Protein AF-0000000068149481 (afdb_homodimer)

Radius of gyration: 20.28 Å; Cα contacts (8 Å, |Δi|>4): 729; chains: 2; bounding box: 41×63×42 Å

Sequence (316 aa):
MPKIISHLWFPENAREAVDFYVSTIPNSAISGSTTVPAETPSGPPGSVTVIEFRLGDQNFTALEAGPLDPFNHAYSIQVACDSQEELDRIWHAFLDNGGQAEHCGWLKDRWGLSWQIVPRVLGEMISDANRERAKRVTEAMLAMVKFDIAALERAHRSMPKIISHLWFPENAREAVDFYVSTIPNSAISGSTTVPAETPSGPPGSVTVIEFRLGDQNFTALEAGPLDPFNHAYSIQVACDSQEELDRIWHAFLDNGGQAEHCGWLKDRWGLSWQIVPRVLGEMISDANRERAKRVTEAMLAMVKFDIAALERAHRS

Secondary structure (DSSP, 8-state):
-PEEEEEEEESS-HHHHHHHHHHHSSS-EEEEEEE--S-BTTBSTTS-EEEEEEETTEEEEEEE-S--SPP-TTEEEEEEESSHHHHHHHHHHHHHTT-EE-GGGEEE-TTS-EEEEEEHHHHHHHT-SSHHHHHHHHHHHHT-SS--HHHHHHHHH-/-PEEEEEEEESS-HHHHHHHHHHHSSS-EEEEEEE--S-BTTBSTTS-EEEEEEETTEEEEEEE-S--PPP-TTEEEEEEESSHHHHHHHHHHHHHTT-EE-GGGEEE-TTS-EEEEEEHHHHHHHT-SSHHHHHHHHHHHHT-SS--HHHHHHHHH-

Solvent-accessible surface area (backbone atoms only — not comparable to full-atom values): 15887 Å² total; per-residue (Å²): 128,55,46,51,30,44,34,38,50,26,44,60,67,40,65,63,51,51,52,50,49,33,72,61,38,68,72,30,43,78,78,47,72,40,57,40,63,35,78,48,100,62,34,56,58,60,50,32,36,40,35,35,31,27,46,36,81,29,45,35,34,40,33,21,42,39,84,75,53,73,58,49,73,20,43,31,42,33,40,29,20,88,44,65,67,57,42,49,51,47,52,47,52,42,43,77,60,58,21,42,82,37,66,62,20,27,29,33,39,69,87,41,47,30,34,30,54,40,56,51,62,51,62,54,46,44,56,36,86,55,52,67,32,12,24,39,27,47,55,52,46,71,72,24,39,71,78,53,63,69,61,42,52,50,36,43,72,96,128,55,46,53,30,45,33,38,50,26,46,60,68,40,65,61,52,51,53,51,49,32,72,61,39,69,72,32,42,77,77,46,72,40,57,41,63,36,75,48,97,61,36,55,59,59,51,32,38,42,34,36,32,28,46,38,80,31,45,35,34,38,31,21,41,39,84,75,54,73,58,48,73,20,42,31,42,32,40,28,18,89,45,64,67,56,42,48,51,47,53,47,53,43,43,76,61,58,21,44,82,37,66,60,18,28,28,34,38,67,88,42,48,30,35,32,53,41,56,50,61,52,62,56,46,44,56,36,87,55,53,68,32,12,23,39,26,46,56,51,45,71,73,25,39,71,78,54,63,68,61,41,53,50,35,42,71,95

Nearest PDB structures (foldseek):
  1u69-assembly1_A  TM=9.543E-01  e=3.534E-19  Pseudomonas aeruginosa PAO1
  1u69-assembly3_C  TM=9.284E-01  e=5.654E-18  Pseudomonas aeruginosa PAO1
  1u69-assembly2_D  TM=9.334E-01  e=1.131E-17  Pseudomonas aeruginosa PAO1
  1u6l-assembly1_B  TM=7.784E-01  e=1.995E-06  Pseudomonas aeruginosa PAO1
  6on1-assembly2_D  TM=5.729E-01  e=3.284E-04  Streptomyces sclerotialus

InterPro domains:
  IPR009725 Predicted 3-demethylubiquinone-9 3-methyltransferase [PIRSF021700] (2-157)
  IPR028973 PhnB-like [PF06983] (3-118)
  IPR028973 PhnB-like [cd06588] (4-118)
  IPR029068 Glyoxalase/Bleomycin resistance protein/Dihydroxybiphenyl dioxygenase [G3DSA:3.10.180.10] (1-158)
  IPR029068 Glyoxalase/Bleomycin resistance protein/Dihydroxybiphenyl dioxygenase [SSF54593] (3-156)

Foldseek 3Di:
DDDDEAEAEAQDDQVVVQVLQQVLAPPKDWDDKDWAQQDDPLGGGRQKMWTWMDRNNHTYIYIHRHDDDAADDVDAEEDADADPVSLVSSVVSQVVQPWAWDALQWIAGPRGGIYRRYHNCLVVQLPDPPNQLNVQLVVVSRPGGRDDVVSSVVSSVD/DDDDEAEAEAQDDQVVVQVLQQVLAPPKDWDDKDWAQQDDPLGGGRQKMWTWMDRNPHTYIYIHRHDDDAADDVDAEEDADADPVSLVSSVVSQVVQPWAWDALQWIAGPRGGIYRRYHNCLVVQLPDPPNQLNVQLVVQSRPGGRDDVVSSVVSNVD

Organism: Rhizobium meliloti (strain 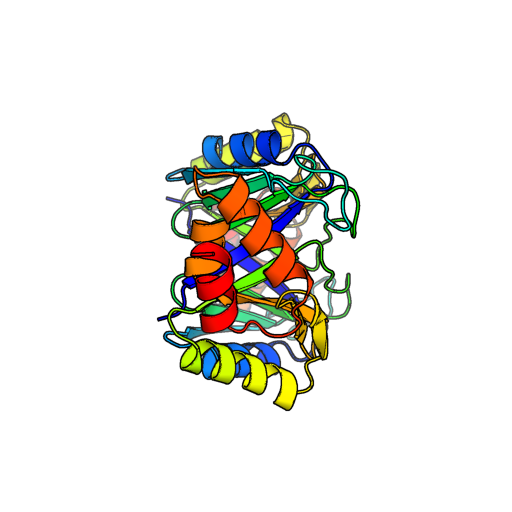1021) (NCBI:txid266834)

Structure (mmCIF, N/CA/C/O backbone):
data_AF-0000000068149481-model_v1
#
loop_
_entity.id
_entity.type
_entity.pdbx_description
1 polymer 'PhnB-like domain-containing protein'
#
loop_
_atom_site.group_PDB
_atom_site.id
_atom_site.type_symbol
_atom_site.label_atom_id
_atom_site.label_alt_id
_atom_site.label_comp_id
_atom_site.label_asym_id
_atom_site.label_entity_id
_atom_site.label_seq_id
_atom_site.pdbx_PDB_ins_code
_atom_site.Cartn_x
_atom_site.Cartn_y
_atom_site.Cartn_z
_atom_site.occupancy
_atom_site.B_iso_or_equiv
_atom_site.auth_seq_id
_atom_site.auth_comp_id
_atom_site.auth_asym_id
_atom_site.auth_atom_id
_atom_site.pdbx_PDB_model_num
ATOM 1 N N . MET A 1 1 ? -6.469 -16.672 9.297 1 87.81 1 MET A N 1
ATOM 2 C CA . MET A 1 1 ? -6.723 -15.289 8.922 1 87.81 1 MET A CA 1
ATOM 3 C C . MET A 1 1 ? -5.859 -14.875 7.734 1 87.81 1 MET A C 1
ATOM 5 O O . MET A 1 1 ? -4.68 -15.227 7.668 1 87.81 1 MET A O 1
ATOM 9 N N . PRO A 1 2 ? -6.512 -14.227 6.816 1 93.81 2 PRO A N 1
ATOM 10 C CA . PRO A 1 2 ? -5.719 -13.867 5.641 1 93.81 2 PRO A CA 1
ATOM 11 C C . PRO A 1 2 ? -4.582 -12.898 5.969 1 93.81 2 PRO A C 1
ATOM 13 O O . PRO A 1 2 ? -4.688 -12.117 6.918 1 93.81 2 PRO A O 1
ATOM 16 N N . LYS A 1 3 ? -3.541 -13.094 5.32 1 96.44 3 LYS A N 1
ATOM 17 C CA . LYS A 1 3 ? -2.418 -12.164 5.418 1 96.44 3 LYS A CA 1
ATOM 18 C C . LYS A 1 3 ? -2.547 -11.039 4.395 1 96.44 3 LYS A C 1
ATOM 20 O O . LYS A 1 3 ? -2.771 -11.289 3.211 1 96.44 3 LYS A O 1
ATOM 25 N N . ILE A 1 4 ? -2.438 -9.789 4.793 1 98.56 4 ILE A N 1
ATOM 26 C CA . ILE A 1 4 ? -2.545 -8.617 3.93 1 98.56 4 ILE A CA 1
ATOM 27 C C . ILE A 1 4 ? -1.15 -8.109 3.57 1 98.56 4 ILE A C 1
ATOM 29 O O . ILE A 1 4 ? -0.293 -7.965 4.445 1 98.56 4 ILE A O 1
ATOM 33 N N . ILE A 1 5 ? -0.924 -7.871 2.271 1 98.44 5 ILE A N 1
ATOM 34 C CA . ILE A 1 5 ? 0.387 -7.473 1.771 1 98.44 5 ILE A CA 1
ATOM 35 C C . ILE A 1 5 ? 0.23 -6.344 0.755 1 98.44 5 ILE A C 1
ATOM 37 O O . ILE A 1 5 ? -0.571 -6.445 -0.178 1 98.44 5 ILE A O 1
ATOM 41 N N . SER A 1 6 ? 0.944 -5.254 0.929 1 98.75 6 SER A N 1
ATOM 42 C CA . SER A 1 6 ? 1.023 -4.23 -0.108 1 98.75 6 SER A CA 1
ATOM 43 C C . SER A 1 6 ? 1.939 -4.668 -1.246 1 98.75 6 SER A C 1
ATOM 45 O O . SER A 1 6 ? 3.059 -5.125 -1.008 1 98.75 6 SER A O 1
ATOM 47 N N . HIS A 1 7 ? 1.469 -4.566 -2.438 1 98.5 7 HIS A N 1
ATOM 48 C CA . HIS A 1 7 ? 2.174 -5.09 -3.604 1 98.5 7 HIS A CA 1
ATOM 49 C C . HIS A 1 7 ? 2.574 -3.967 -4.555 1 98.5 7 HIS A C 1
ATOM 51 O O . HIS A 1 7 ? 1.732 -3.164 -4.965 1 98.5 7 HIS A O 1
ATOM 57 N N . LEU A 1 8 ? 3.842 -3.9 -4.914 1 98.62 8 LEU A N 1
ATOM 58 C CA . LEU A 1 8 ? 4.406 -2.875 -5.785 1 98.62 8 LEU A CA 1
ATOM 59 C C . LEU A 1 8 ? 4.957 -3.492 -7.066 1 98.62 8 LEU A C 1
ATOM 61 O O . LEU A 1 8 ? 5.746 -4.438 -7.016 1 98.62 8 LEU A O 1
ATOM 65 N N . TRP A 1 9 ? 4.586 -2.945 -8.195 1 98 9 TRP A N 1
ATOM 66 C CA . TRP A 1 9 ? 5.047 -3.414 -9.5 1 98 9 TRP A CA 1
ATOM 67 C C . TRP A 1 9 ? 6.105 -2.477 -10.07 1 98 9 TRP A C 1
ATOM 69 O O . TRP A 1 9 ? 5.801 -1.341 -10.445 1 98 9 TRP A O 1
ATOM 79 N N . PHE A 1 10 ? 7.285 -2.938 -10.18 1 97.94 10 PHE A N 1
ATOM 80 C CA . PHE A 1 10 ? 8.406 -2.211 -10.781 1 97.94 10 PHE A CA 1
ATOM 81 C C . PHE A 1 10 ? 8.68 -2.707 -12.195 1 97.94 10 PHE A C 1
ATOM 83 O O . PHE A 1 10 ? 8.75 -3.916 -12.43 1 97.94 10 PHE A O 1
ATOM 90 N N . PRO A 1 11 ? 8.93 -1.771 -13.117 1 96.56 11 PRO A N 1
ATOM 91 C CA . PRO A 1 11 ? 9.328 -2.225 -14.453 1 96.56 11 PRO A CA 1
ATOM 92 C C . PRO A 1 11 ? 10.727 -2.836 -14.469 1 96.56 11 PRO A C 1
ATOM 94 O O . PRO A 1 11 ? 10.992 -3.764 -15.234 1 96.56 11 PRO A O 1
ATOM 97 N N . GLU A 1 12 ? 11.523 -2.287 -13.719 1 95.69 12 GLU A N 1
ATOM 98 C CA . GLU A 1 12 ? 12.922 -2.707 -13.586 1 95.69 12 GLU A CA 1
ATOM 99 C C . GLU A 1 12 ? 13.508 -2.246 -12.25 1 95.69 12 GLU A C 1
ATOM 101 O O . GLU A 1 12 ? 12.898 -1.442 -11.547 1 95.69 12 GLU A O 1
ATOM 106 N N . ASN A 1 13 ? 14.633 -2.873 -11.828 1 96.94 13 ASN A N 1
ATOM 107 C CA . ASN A 1 13 ? 15.453 -2.449 -10.703 1 96.94 13 ASN A CA 1
ATOM 108 C C . ASN A 1 13 ? 14.703 -2.582 -9.383 1 96.94 13 ASN A C 1
ATOM 110 O O . ASN A 1 13 ? 14.898 -1.78 -8.469 1 96.94 13 ASN A O 1
ATOM 114 N N . ALA A 1 14 ? 13.773 -3.506 -9.234 1 98 14 ALA A N 1
ATOM 115 C CA . ALA A 1 14 ? 13.023 -3.723 -8 1 98 14 ALA A CA 1
ATOM 116 C C . ALA A 1 14 ? 13.953 -4.035 -6.836 1 98 14 ALA A C 1
ATOM 118 O O . ALA A 1 14 ? 13.758 -3.539 -5.727 1 98 14 ALA A O 1
ATOM 119 N N . ARG A 1 15 ? 14.945 -4.828 -7.086 1 98.19 15 ARG A N 1
ATOM 120 C CA . ARG A 1 15 ? 15.859 -5.223 -6.023 1 98.19 15 ARG A CA 1
ATOM 121 C C . ARG A 1 15 ? 16.609 -4.016 -5.469 1 98.19 15 ARG A C 1
ATOM 123 O O . ARG A 1 15 ? 16.766 -3.879 -4.254 1 98.19 15 ARG A O 1
ATOM 130 N N . GLU A 1 16 ? 17.078 -3.17 -6.312 1 98.44 16 GLU A N 1
ATOM 131 C CA . GLU A 1 16 ? 17.766 -1.953 -5.883 1 98.44 16 GLU A CA 1
ATOM 132 C C . GLU A 1 16 ? 16.859 -1.083 -5.023 1 98.44 16 GLU A C 1
ATOM 134 O O . GLU A 1 16 ? 17.281 -0.561 -3.99 1 98.44 16 GLU A O 1
ATOM 139 N N . ALA A 1 17 ? 15.656 -0.945 -5.449 1 98.75 17 ALA A N 1
ATOM 140 C CA . ALA A 1 17 ? 14.68 -0.159 -4.695 1 98.75 17 ALA A CA 1
ATOM 141 C C . ALA A 1 17 ? 14.445 -0.758 -3.311 1 98.75 17 ALA A C 1
ATOM 143 O O . ALA A 1 17 ? 14.539 -0.057 -2.301 1 98.75 17 ALA A O 1
ATOM 144 N N . VAL A 1 18 ? 14.211 -2.051 -3.25 1 98.88 18 VAL A N 1
ATOM 145 C CA . VAL A 1 18 ? 13.875 -2.725 -1.998 1 98.88 18 VAL A CA 1
ATOM 146 C C . VAL A 1 18 ? 15.078 -2.67 -1.051 1 98.88 18 VAL A C 1
ATOM 148 O O . VAL A 1 18 ? 14.914 -2.43 0.148 1 98.88 18 VAL A O 1
ATOM 151 N N . ASP A 1 19 ? 16.266 -2.848 -1.595 1 98.81 19 ASP A N 1
ATOM 152 C CA . ASP A 1 19 ? 17.469 -2.734 -0.773 1 98.81 19 ASP A CA 1
ATOM 153 C C . ASP A 1 19 ? 17.578 -1.343 -0.152 1 98.81 19 ASP A C 1
ATOM 155 O O . ASP A 1 19 ? 17.922 -1.209 1.025 1 98.81 19 ASP A O 1
ATOM 159 N N . PHE A 1 20 ? 17.312 -0.397 -0.95 1 98.88 20 PHE A N 1
ATOM 160 C CA . PHE A 1 20 ? 17.344 0.97 -0.446 1 98.88 20 PHE A CA 1
ATOM 161 C C . PHE A 1 20 ? 16.312 1.169 0.654 1 98.88 20 PHE A C 1
ATOM 163 O O . PHE A 1 20 ? 16.609 1.74 1.704 1 98.88 20 PHE A O 1
ATOM 170 N N . TYR A 1 21 ? 15.023 0.719 0.442 1 98.88 21 TYR A N 1
ATOM 171 C CA . TYR A 1 21 ? 13.953 0.898 1.422 1 98.88 21 TYR A CA 1
ATOM 172 C C . TYR A 1 21 ? 14.32 0.244 2.75 1 98.88 21 TYR A C 1
ATOM 174 O O . TYR A 1 21 ? 14.211 0.868 3.807 1 98.88 21 TYR A O 1
ATOM 182 N N . VAL A 1 22 ? 14.812 -1.004 2.705 1 98.75 22 VAL A N 1
ATOM 183 C CA . VAL A 1 22 ? 15.078 -1.78 3.914 1 98.75 22 VAL A CA 1
ATOM 184 C C . VAL A 1 22 ? 16.281 -1.19 4.656 1 98.75 22 VAL A C 1
ATOM 186 O O . VAL A 1 22 ? 16.328 -1.224 5.891 1 98.75 22 VAL A O 1
ATOM 189 N N . SER A 1 23 ? 17.188 -0.596 3.922 1 98.5 23 SER A N 1
ATOM 190 C CA . SER A 1 23 ? 18.344 0.027 4.559 1 98.5 23 SER A CA 1
ATOM 191 C C . SER A 1 23 ? 17.984 1.372 5.176 1 98.5 23 SER A C 1
ATOM 193 O O . SER A 1 23 ? 18.641 1.834 6.109 1 98.5 23 SER A O 1
ATOM 195 N N . THR A 1 24 ? 16.969 1.983 4.711 1 98.5 24 THR A N 1
ATOM 196 C CA . THR A 1 24 ? 16.609 3.344 5.09 1 98.5 24 THR A CA 1
ATOM 197 C C . THR A 1 24 ? 15.609 3.336 6.242 1 98.5 24 THR A C 1
ATOM 199 O O . THR A 1 24 ? 15.68 4.18 7.137 1 98.5 24 THR A O 1
ATOM 202 N N . ILE A 1 25 ? 14.656 2.424 6.191 1 98.44 25 ILE A N 1
ATOM 203 C CA . ILE A 1 25 ? 13.586 2.348 7.18 1 98.44 25 ILE A CA 1
ATOM 204 C C . ILE A 1 25 ? 13.953 1.329 8.258 1 98.44 25 ILE A C 1
ATOM 206 O O . ILE A 1 25 ? 14.188 0.157 7.957 1 98.44 25 ILE A O 1
ATOM 210 N N . PRO A 1 26 ? 13.953 1.745 9.484 1 97.5 26 PRO A N 1
ATOM 211 C CA . PRO A 1 26 ? 14.328 0.827 10.562 1 97.5 26 PRO A CA 1
ATOM 212 C C . PRO A 1 26 ? 13.383 -0.366 10.672 1 97.5 26 PRO A C 1
ATOM 214 O O . PRO A 1 26 ? 12.219 -0.281 10.266 1 97.5 26 PRO A O 1
ATOM 217 N N . ASN A 1 27 ? 13.938 -1.496 11.266 1 97.75 27 ASN A N 1
ATOM 218 C CA . ASN A 1 27 ? 13.156 -2.705 11.508 1 97.75 27 ASN A CA 1
ATOM 219 C C . ASN A 1 27 ? 12.586 -3.27 10.211 1 97.75 27 ASN A C 1
ATOM 221 O O . ASN A 1 27 ? 11.406 -3.615 10.148 1 97.75 27 ASN A O 1
ATOM 225 N N . SER A 1 28 ? 13.32 -3.232 9.156 1 98.62 28 SER A N 1
ATOM 226 C CA . SER A 1 28 ? 12.938 -3.703 7.832 1 98.62 28 SER A CA 1
ATOM 227 C C . SER A 1 28 ? 13.867 -4.809 7.344 1 98.62 28 SER A C 1
ATOM 229 O O . SER A 1 28 ? 15.023 -4.879 7.758 1 98.62 28 SER A O 1
ATOM 231 N N . ALA A 1 29 ? 13.336 -5.668 6.547 1 98.75 29 ALA A N 1
ATOM 232 C CA . ALA A 1 29 ? 14.156 -6.773 6.066 1 98.75 29 ALA A CA 1
ATOM 233 C C . ALA A 1 29 ? 13.539 -7.422 4.828 1 98.75 29 ALA A C 1
ATOM 235 O O . ALA A 1 29 ? 12.312 -7.41 4.664 1 98.75 29 ALA A O 1
AT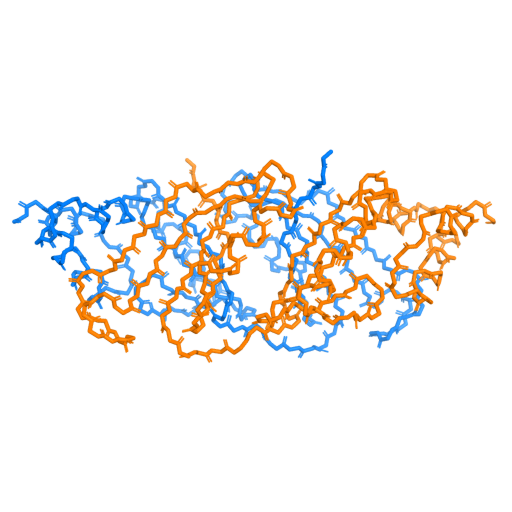OM 236 N N . ILE A 1 30 ? 14.375 -7.969 4.031 1 98.56 30 ILE A N 1
ATOM 237 C CA . ILE A 1 30 ? 13.938 -8.844 2.947 1 98.56 30 ILE A CA 1
ATOM 238 C C . ILE A 1 30 ? 13.758 -10.266 3.473 1 98.56 30 ILE A C 1
ATOM 240 O O . ILE A 1 30 ? 14.617 -10.789 4.18 1 98.56 30 ILE A O 1
ATOM 244 N N . SER A 1 31 ? 12.656 -10.867 3.158 1 97.06 31 SER A N 1
ATOM 245 C CA . SER A 1 31 ? 12.406 -12.211 3.67 1 97.06 31 SER A CA 1
ATOM 246 C C . SER A 1 31 ? 12.602 -13.266 2.582 1 97.06 31 SER A C 1
ATOM 248 O O . SER A 1 31 ? 12.734 -14.453 2.879 1 97.06 31 SER A O 1
ATOM 250 N N . GLY A 1 32 ? 12.523 -12.852 1.292 1 95.44 32 GLY A N 1
ATOM 251 C CA . GLY A 1 32 ? 12.727 -13.797 0.206 1 95.44 32 GLY A CA 1
ATOM 252 C C . GLY A 1 32 ? 12.68 -13.148 -1.165 1 95.44 32 GLY A C 1
ATOM 253 O O . GLY A 1 32 ? 12.172 -12.039 -1.317 1 95.44 32 GLY A O 1
ATOM 254 N N . SER A 1 33 ? 13.258 -13.805 -2.08 1 95.69 33 SER A N 1
ATOM 255 C CA . SER A 1 33 ? 13.242 -13.414 -3.488 1 95.69 33 SER A CA 1
ATOM 256 C C . SER A 1 33 ? 13.164 -14.641 -4.395 1 95.69 33 SER A C 1
ATOM 258 O O . SER A 1 33 ? 13.891 -15.617 -4.195 1 95.69 33 SER A O 1
ATOM 260 N N . THR A 1 34 ? 12.234 -14.523 -5.301 1 93.94 34 THR A N 1
ATOM 261 C CA . THR A 1 34 ? 12.055 -15.664 -6.195 1 93.94 34 THR A CA 1
ATOM 262 C C . THR A 1 34 ? 11.906 -15.195 -7.641 1 93.94 34 THR A C 1
ATOM 264 O O . THR A 1 34 ? 11.266 -14.172 -7.906 1 93.94 34 THR A O 1
ATOM 267 N N . THR A 1 35 ? 12.492 -15.969 -8.547 1 93.12 35 THR A N 1
ATOM 268 C CA . THR A 1 35 ? 12.273 -15.766 -9.977 1 93.12 35 THR A CA 1
ATOM 269 C C . THR A 1 35 ? 11.266 -16.766 -10.523 1 93.12 35 THR A C 1
ATOM 271 O O . THR A 1 35 ? 11.305 -17.953 -10.156 1 93.12 35 THR A O 1
ATOM 274 N N . VAL A 1 36 ? 10.391 -16.312 -11.398 1 90.88 36 VAL A N 1
ATOM 275 C CA . VAL A 1 36 ? 9.359 -17.172 -11.969 1 90.88 36 VAL A CA 1
ATOM 276 C C . VAL A 1 36 ? 9.953 -17.984 -13.117 1 90.88 36 VAL A C 1
ATOM 278 O O . VAL A 1 36 ? 10.461 -17.422 -14.094 1 90.88 36 VAL A O 1
ATOM 281 N N . PRO A 1 37 ? 9.82 -19.297 -13.031 1 89.88 37 PRO A N 1
ATOM 282 C CA . PRO A 1 37 ? 10.508 -20.172 -13.984 1 89.88 37 PRO A CA 1
ATOM 283 C C . PRO A 1 37 ? 9.625 -20.547 -15.172 1 89.88 37 PRO A C 1
ATOM 285 O O . PRO A 1 37 ? 9.609 -21.719 -15.586 1 89.88 37 PRO A O 1
ATOM 288 N N . ALA A 1 38 ? 8.781 -19.734 -15.547 1 90.75 38 ALA A N 1
ATOM 289 C CA . ALA A 1 38 ? 7.867 -20.031 -16.641 1 90.75 38 ALA A CA 1
ATOM 290 C C . ALA A 1 38 ? 7.688 -18.828 -17.547 1 90.75 38 ALA A C 1
ATOM 292 O O . ALA A 1 38 ? 8.047 -17.703 -17.188 1 90.75 38 ALA A O 1
ATOM 293 N N . GLU A 1 39 ? 7.23 -19.203 -18.766 1 90.81 39 GLU A N 1
ATOM 294 C CA . GLU A 1 39 ? 6.797 -18.109 -19.641 1 90.81 39 GLU A CA 1
ATOM 295 C C . GLU A 1 39 ? 5.59 -17.391 -19.062 1 90.81 39 GLU A C 1
ATOM 297 O O . GLU A 1 39 ? 4.668 -18.016 -18.531 1 90.81 39 GLU A O 1
ATOM 302 N N . THR A 1 40 ? 5.73 -16.141 -19 1 90.25 40 THR A N 1
ATOM 303 C CA . THR A 1 40 ? 4.637 -15.281 -18.562 1 90.25 40 THR A CA 1
ATOM 304 C C . THR A 1 40 ? 4.359 -14.195 -19.594 1 90.25 40 THR A C 1
ATOM 306 O O . THR A 1 40 ? 5.137 -14 -20.531 1 90.25 40 THR A O 1
ATOM 309 N N . PRO A 1 41 ? 3.301 -13.5 -19.422 1 87.69 41 PRO A N 1
ATOM 310 C CA . PRO A 1 41 ? 3.055 -12.367 -20.312 1 87.69 41 PRO A CA 1
ATOM 311 C C . PRO A 1 41 ? 4.156 -11.312 -20.25 1 87.69 41 PRO A C 1
ATOM 313 O O . PRO A 1 41 ? 4.312 -10.516 -21.188 1 87.69 41 PRO A O 1
ATOM 316 N N . SER A 1 42 ? 4.902 -11.328 -19.234 1 89.06 42 SER A N 1
ATOM 317 C CA . SER A 1 42 ? 5.934 -10.312 -19.031 1 89.06 42 SER A CA 1
ATOM 318 C C . SER A 1 42 ? 7.25 -10.734 -19.688 1 89.06 42 SER A C 1
ATOM 320 O O . SER A 1 42 ? 8.18 -9.93 -19.781 1 89.06 42 SER A O 1
ATOM 322 N N . GLY A 1 43 ? 7.383 -11.969 -20.125 1 89.56 43 GLY A N 1
ATOM 323 C CA . GLY A 1 43 ? 8.609 -12.398 -20.781 1 89.56 43 GLY A CA 1
ATOM 324 C C . GLY A 1 43 ? 8.922 -13.867 -20.547 1 89.56 43 GLY A C 1
ATOM 325 O O . GLY A 1 43 ? 8.117 -14.602 -19.984 1 89.56 43 GLY A O 1
ATOM 326 N N . PRO A 1 44 ? 10.117 -14.281 -21.016 1 92.25 44 PRO A N 1
ATOM 327 C CA . PRO A 1 44 ? 10.555 -15.672 -20.844 1 92.25 44 PRO A CA 1
ATOM 328 C C . PRO A 1 44 ? 10.875 -16.016 -19.391 1 92.25 44 PRO A C 1
ATOM 330 O O . PRO A 1 44 ? 10.883 -15.141 -18.531 1 92.25 44 PRO A O 1
ATOM 333 N N . PRO A 1 45 ? 11.117 -17.359 -19.172 1 90.88 45 PRO A N 1
ATOM 334 C CA . PRO A 1 45 ? 11.484 -17.766 -17.812 1 90.88 45 PRO A CA 1
ATOM 335 C C . PRO A 1 45 ? 12.617 -16.938 -17.234 1 90.88 45 PRO A C 1
ATOM 337 O O . PRO A 1 45 ? 13.617 -16.672 -17.922 1 90.88 45 PRO A O 1
ATOM 340 N N . GLY A 1 46 ? 12.383 -16.453 -15.984 1 89.75 46 GLY A N 1
ATOM 341 C CA . GLY A 1 46 ? 13.414 -15.672 -15.32 1 89.75 46 GLY A CA 1
ATOM 342 C C . GLY A 1 46 ? 13.203 -14.172 -15.461 1 89.75 46 GLY A C 1
ATOM 343 O O . GLY A 1 46 ? 13.875 -13.383 -14.789 1 89.75 46 GLY A O 1
ATOM 344 N N . SER A 1 47 ? 12.258 -13.742 -16.25 1 92.56 47 SER A N 1
ATOM 345 C CA . SER A 1 47 ? 12.039 -12.32 -16.531 1 92.56 47 SER A CA 1
ATOM 346 C C . SER A 1 47 ? 11.281 -11.641 -15.406 1 92.56 47 SER A C 1
ATOM 348 O O . SER A 1 47 ? 11.25 -10.414 -15.328 1 92.56 47 SER A O 1
ATOM 350 N N . VAL A 1 48 ? 10.656 -12.453 -14.578 1 94.94 48 VAL A N 1
ATOM 351 C CA . VAL A 1 48 ? 9.836 -11.914 -13.5 1 94.94 48 VAL A CA 1
ATOM 352 C C . VAL A 1 48 ? 10.453 -12.273 -12.148 1 94.94 48 VAL A C 1
ATOM 354 O O . VAL A 1 48 ? 10.766 -13.438 -11.891 1 94.94 48 VAL A O 1
ATOM 357 N N . THR A 1 49 ? 10.656 -11.305 -11.32 1 96.44 49 THR A N 1
ATOM 358 C CA . THR A 1 49 ? 11.18 -11.492 -9.969 1 96.44 49 THR A CA 1
ATOM 359 C C . THR A 1 49 ? 10.188 -10.969 -8.93 1 96.44 49 THR A C 1
ATOM 361 O O . THR A 1 49 ? 9.594 -9.898 -9.109 1 96.44 49 THR A O 1
ATOM 364 N N . VAL A 1 50 ? 9.992 -11.734 -7.895 1 96.69 50 VAL A N 1
ATOM 365 C CA . VAL A 1 50 ? 9.156 -11.359 -6.758 1 96.69 50 VAL A CA 1
ATOM 366 C C . VAL A 1 50 ? 10.016 -11.25 -5.5 1 96.69 50 VAL A C 1
ATOM 368 O O . VAL A 1 50 ? 10.727 -12.195 -5.141 1 96.69 50 VAL A O 1
ATOM 371 N N . ILE A 1 51 ? 9.961 -10.148 -4.828 1 98.12 51 ILE A N 1
ATOM 372 C CA . ILE A 1 51 ? 10.719 -9.906 -3.604 1 98.12 51 ILE A CA 1
ATOM 373 C C . ILE A 1 51 ? 9.758 -9.656 -2.443 1 98.12 51 ILE A C 1
ATOM 375 O O . ILE A 1 51 ? 8.938 -8.734 -2.494 1 98.12 51 ILE A O 1
ATOM 379 N N . GLU A 1 52 ? 9.797 -10.469 -1.476 1 97.94 52 GLU A N 1
ATOM 380 C CA . GLU A 1 52 ? 9.023 -10.273 -0.254 1 97.94 52 GLU A CA 1
ATOM 381 C C . GLU A 1 52 ? 9.844 -9.547 0.809 1 97.94 52 GLU A C 1
ATOM 383 O O . GLU A 1 52 ? 10.992 -9.898 1.063 1 97.94 52 GLU A O 1
ATOM 388 N N . PHE A 1 53 ? 9.258 -8.508 1.421 1 98.62 53 PHE A N 1
ATOM 389 C CA . PHE A 1 53 ? 9.984 -7.734 2.424 1 98.62 53 PHE A CA 1
ATOM 390 C C . PHE A 1 53 ? 9.016 -7.047 3.383 1 98.62 53 PHE A C 1
ATOM 392 O O . PHE A 1 53 ? 7.805 -7.078 3.176 1 98.62 53 PHE A O 1
ATOM 399 N N . ARG A 1 54 ? 9.586 -6.578 4.434 1 98.5 54 ARG A N 1
ATOM 400 C CA . ARG A 1 54 ? 8.82 -5.793 5.398 1 98.5 54 ARG A CA 1
ATOM 401 C C . ARG A 1 54 ? 9.461 -4.422 5.613 1 98.5 54 ARG A C 1
ATOM 403 O O . ARG A 1 54 ? 10.68 -4.297 5.629 1 98.5 54 ARG A O 1
ATOM 410 N N . LEU A 1 55 ? 8.711 -3.441 5.734 1 98.62 55 LEU A N 1
ATOM 411 C CA . LEU A 1 55 ? 9.07 -2.137 6.273 1 98.62 55 LEU A CA 1
ATOM 412 C C . LEU A 1 55 ? 8.406 -1.897 7.625 1 98.62 55 LEU A C 1
ATOM 414 O O . LEU A 1 55 ? 7.18 -1.823 7.711 1 98.62 55 LEU A O 1
ATOM 418 N N . GLY A 1 56 ? 9.258 -1.764 8.695 1 97.38 56 GLY A N 1
ATOM 419 C CA . GLY A 1 56 ? 8.641 -1.824 10.008 1 97.38 56 GLY A CA 1
ATOM 420 C C . GLY A 1 56 ? 7.859 -3.104 10.242 1 97.38 56 GLY A C 1
ATOM 421 O O . GLY A 1 56 ? 8.391 -4.203 10.078 1 97.38 56 GLY A O 1
ATOM 422 N N . ASP A 1 57 ? 6.574 -2.965 10.484 1 96.19 57 ASP A N 1
ATOM 423 C CA . ASP A 1 57 ? 5.754 -4.141 10.758 1 96.19 57 ASP A CA 1
ATOM 424 C C . ASP A 1 57 ? 4.793 -4.422 9.609 1 96.19 57 ASP A C 1
ATOM 426 O O . ASP A 1 57 ? 3.842 -5.191 9.758 1 96.19 57 ASP A O 1
ATOM 430 N N . GLN A 1 58 ? 5.016 -3.764 8.523 1 98.38 58 GLN A N 1
ATOM 431 C CA . GLN A 1 58 ? 4.109 -3.889 7.383 1 98.38 58 GLN A CA 1
ATOM 432 C C . GLN A 1 58 ? 4.695 -4.805 6.312 1 98.38 58 GLN A C 1
ATOM 434 O O . GLN A 1 58 ? 5.887 -4.727 6.008 1 98.38 58 GLN A O 1
ATOM 439 N N . ASN A 1 59 ? 3.887 -5.617 5.75 1 98.38 59 ASN A N 1
ATOM 440 C CA . ASN A 1 59 ? 4.309 -6.57 4.727 1 98.38 59 ASN A CA 1
ATOM 441 C C . ASN A 1 59 ? 4.195 -5.973 3.328 1 98.38 59 ASN A C 1
ATOM 443 O O . ASN A 1 59 ? 3.176 -5.375 2.982 1 98.38 59 ASN A O 1
ATOM 447 N N . PHE A 1 60 ? 5.23 -6.246 2.488 1 98.81 60 PHE A N 1
ATOM 448 C CA . PHE A 1 60 ? 5.262 -5.785 1.104 1 98.81 60 PHE A CA 1
ATOM 449 C C . PHE A 1 60 ? 5.746 -6.895 0.177 1 98.81 60 PHE A C 1
ATOM 451 O O . PHE A 1 60 ? 6.477 -7.793 0.601 1 98.81 60 PHE A O 1
ATOM 458 N N . THR A 1 61 ? 5.344 -6.816 -1.033 1 98.44 61 THR A N 1
ATOM 459 C CA . THR A 1 61 ? 5.93 -7.559 -2.145 1 98.44 61 THR A CA 1
ATOM 460 C C . THR A 1 61 ? 6.262 -6.621 -3.303 1 98.44 61 THR A C 1
ATOM 462 O O . THR A 1 61 ? 5.465 -5.746 -3.648 1 98.44 61 THR A O 1
ATOM 465 N N . ALA A 1 62 ? 7.41 -6.738 -3.822 1 98.5 62 ALA A N 1
ATOM 466 C CA . ALA A 1 62 ? 7.801 -6.055 -5.055 1 98.5 62 ALA A CA 1
ATOM 467 C C . ALA A 1 62 ? 7.887 -7.039 -6.219 1 98.5 62 ALA A C 1
ATOM 469 O O . ALA A 1 62 ? 8.539 -8.078 -6.113 1 98.5 62 ALA A O 1
ATOM 470 N N . LEU A 1 63 ? 7.23 -6.738 -7.242 1 97.25 63 LEU A N 1
ATOM 471 C CA . LEU A 1 63 ? 7.301 -7.48 -8.5 1 97.25 63 LEU A CA 1
ATOM 472 C C . LEU A 1 63 ? 8.133 -6.719 -9.531 1 97.25 63 LEU A C 1
ATOM 474 O O . LEU A 1 63 ? 7.938 -5.52 -9.719 1 97.25 63 LEU A O 1
ATOM 478 N N . GLU A 1 64 ? 9.031 -7.359 -10.078 1 97.06 64 GLU A N 1
ATOM 479 C CA . GLU A 1 64 ? 9.711 -6.859 -11.273 1 97.06 64 GLU A CA 1
ATOM 480 C C . GLU A 1 64 ? 9.258 -7.617 -12.516 1 97.06 64 GLU A C 1
ATOM 482 O O . GLU A 1 64 ? 9.602 -8.789 -12.688 1 97.06 64 GLU A O 1
ATOM 487 N N . ALA A 1 65 ? 8.523 -7.02 -13.336 1 94.62 65 ALA A N 1
ATOM 488 C CA . ALA A 1 65 ? 7.934 -7.727 -14.461 1 94.62 65 ALA A CA 1
ATOM 489 C C . ALA A 1 65 ? 7.805 -6.812 -15.68 1 94.62 65 ALA A C 1
ATOM 491 O O . ALA A 1 65 ? 6.785 -6.828 -16.375 1 94.62 65 ALA A O 1
ATOM 492 N N . GLY A 1 66 ? 8.797 -5.953 -15.992 1 91.88 66 GLY A N 1
ATOM 493 C CA . GLY A 1 66 ? 8.742 -5.07 -17.141 1 91.88 66 GLY A CA 1
ATOM 494 C C . GLY A 1 66 ? 7.727 -3.953 -17 1 91.88 66 GLY A C 1
ATOM 495 O O . GLY A 1 66 ? 7.078 -3.83 -15.953 1 91.88 66 GLY A O 1
ATOM 496 N N . PRO A 1 67 ? 7.578 -3.186 -18.094 1 88.38 67 PRO A N 1
ATOM 497 C CA . PRO A 1 67 ? 6.789 -1.955 -17.969 1 88.38 67 PRO A CA 1
ATOM 498 C C . PRO A 1 67 ? 5.289 -2.223 -17.891 1 88.38 67 PRO A C 1
ATOM 500 O O . PRO A 1 67 ? 4.785 -3.135 -18.562 1 88.38 67 PRO A O 1
ATOM 503 N N . LEU A 1 68 ? 4.637 -1.604 -17.031 1 88.44 68 LEU A N 1
ATOM 504 C CA . LEU A 1 68 ? 3.191 -1.454 -16.906 1 88.44 68 LEU A CA 1
ATOM 505 C C . LEU A 1 68 ? 2.818 -0.008 -16.594 1 88.44 68 LEU A C 1
ATOM 507 O O . LEU A 1 68 ? 3.268 0.913 -17.281 1 88.44 68 LEU A O 1
ATOM 511 N N . ASP A 1 69 ? 1.857 0.26 -15.711 1 92.25 69 ASP A N 1
ATOM 512 C CA . ASP A 1 69 ? 1.499 1.611 -15.289 1 92.25 69 ASP A CA 1
ATOM 513 C C . ASP A 1 69 ? 2.559 2.197 -14.359 1 92.25 69 ASP A C 1
ATOM 515 O O . ASP A 1 69 ? 3.119 1.485 -13.523 1 92.25 69 ASP A O 1
ATOM 519 N N . PRO A 1 70 ? 2.842 3.465 -14.578 1 95.31 70 PRO A N 1
ATOM 520 C CA . PRO A 1 70 ? 3.754 4.09 -13.617 1 95.31 70 PRO A CA 1
ATOM 521 C C . PRO A 1 70 ? 3.105 4.328 -12.258 1 95.31 70 PRO A C 1
ATOM 523 O O . PRO A 1 70 ? 1.882 4.457 -12.164 1 95.31 70 PRO A O 1
ATOM 526 N N . PHE A 1 71 ? 3.951 4.359 -11.203 1 97.12 71 PHE A N 1
ATOM 527 C CA . PHE A 1 71 ? 3.459 4.832 -9.914 1 97.12 71 PHE A CA 1
ATOM 528 C C . PHE A 1 71 ? 2.908 6.25 -10.039 1 97.12 71 PHE A C 1
ATOM 530 O O . PHE A 1 71 ? 3.35 7.023 -10.891 1 97.12 71 PHE A O 1
ATOM 537 N N . ASN A 1 72 ? 1.939 6.586 -9.219 1 96.38 72 ASN A N 1
ATOM 538 C CA . ASN A 1 72 ? 1.395 7.938 -9.117 1 96.38 72 ASN A CA 1
ATOM 539 C C . ASN A 1 72 ? 0.923 8.25 -7.699 1 96.38 72 ASN A C 1
ATOM 541 O O . ASN A 1 72 ? 1.172 7.473 -6.773 1 96.38 72 ASN A O 1
ATOM 545 N N . HIS A 1 73 ? 0.262 9.352 -7.516 1 96.19 73 HIS A N 1
ATOM 546 C CA . HIS A 1 73 ? -0.026 9.859 -6.18 1 96.19 73 HIS A CA 1
ATOM 547 C C . HIS A 1 73 ? -1.235 9.156 -5.574 1 96.19 73 HIS A C 1
ATOM 549 O O . HIS A 1 73 ? -1.528 9.328 -4.387 1 96.19 73 HIS A O 1
ATOM 555 N N . ALA A 1 74 ? -1.913 8.344 -6.395 1 96.56 74 ALA A N 1
ATOM 556 C CA . ALA A 1 74 ? -3.109 7.684 -5.879 1 96.56 74 ALA A CA 1
ATOM 557 C C . ALA A 1 74 ? -2.76 6.738 -4.734 1 96.56 74 ALA A C 1
ATOM 559 O O . ALA A 1 74 ? -3.615 6.414 -3.906 1 96.56 74 ALA A O 1
ATOM 560 N N . TYR A 1 75 ? -1.511 6.262 -4.77 1 97.5 75 TYR A N 1
ATOM 561 C CA . TYR A 1 75 ? -0.968 5.469 -3.67 1 97.5 75 TYR A CA 1
ATOM 562 C C . TYR A 1 75 ? 0.376 6.023 -3.211 1 97.5 75 TYR A C 1
ATOM 564 O O . TYR A 1 75 ? 1.207 6.414 -4.031 1 97.5 75 TYR A O 1
ATOM 572 N N . SER A 1 76 ? 0.592 5.992 -1.916 1 98.44 76 SER A N 1
ATOM 573 C CA . SER A 1 76 ? 1.872 6.367 -1.325 1 98.44 76 SER A CA 1
ATOM 574 C C . SER A 1 76 ? 2.129 5.605 -0.03 1 98.44 76 SER A C 1
ATOM 576 O O . SER A 1 76 ? 1.232 4.938 0.491 1 98.44 76 SER A O 1
ATOM 578 N N . ILE A 1 77 ? 3.34 5.609 0.403 1 98.81 77 ILE A N 1
ATOM 579 C CA . ILE A 1 77 ? 3.719 5.051 1.695 1 98.81 77 ILE A CA 1
ATOM 580 C C . ILE A 1 77 ? 4.043 6.18 2.67 1 98.81 77 ILE A C 1
ATOM 582 O O . ILE A 1 77 ? 4.895 7.023 2.389 1 98.81 77 ILE A O 1
ATOM 586 N N . GLN A 1 78 ? 3.354 6.195 3.779 1 98.56 78 GLN A N 1
ATOM 587 C CA . GLN A 1 78 ? 3.635 7.16 4.84 1 98.56 78 GLN A CA 1
ATOM 588 C C . GLN A 1 78 ? 4.605 6.582 5.863 1 98.56 78 GLN A C 1
ATOM 590 O O . GLN A 1 78 ? 4.434 5.453 6.328 1 98.56 78 GLN A O 1
ATOM 595 N N . VAL A 1 79 ? 5.57 7.277 6.156 1 98.62 79 VAL A N 1
ATOM 596 C CA . VAL A 1 79 ? 6.48 6.98 7.258 1 98.62 79 VAL A CA 1
ATOM 597 C C . VAL A 1 79 ? 6.262 7.98 8.391 1 98.62 79 VAL A C 1
ATOM 599 O O . VAL A 1 79 ? 6.727 9.125 8.32 1 98.62 79 VAL A O 1
ATOM 602 N N . ALA A 1 80 ? 5.578 7.547 9.383 1 98.06 80 ALA A N 1
ATOM 603 C CA . ALA A 1 80 ? 5.266 8.406 10.523 1 98.06 80 ALA A CA 1
ATOM 604 C C . ALA A 1 80 ? 6.379 8.352 11.57 1 98.06 80 ALA A C 1
ATOM 606 O O . ALA A 1 80 ? 6.551 7.34 12.25 1 98.06 80 ALA A O 1
ATOM 607 N N . CYS A 1 81 ? 7.043 9.438 11.742 1 98.06 81 CYS A N 1
ATOM 608 C CA . CYS A 1 81 ? 8.258 9.5 12.547 1 98.06 81 CYS A CA 1
ATOM 609 C C . CYS A 1 81 ? 7.969 10.078 13.922 1 98.06 81 CYS A C 1
ATOM 611 O O . CYS A 1 81 ? 7.098 10.938 14.07 1 98.06 81 CYS A O 1
ATOM 613 N N . ASP A 1 82 ? 8.789 9.703 14.898 1 96.06 82 ASP A N 1
ATOM 614 C CA . ASP A 1 82 ? 8.562 10.094 16.281 1 96.06 82 ASP A CA 1
ATOM 615 C C . ASP A 1 82 ? 9.398 11.32 16.656 1 96.06 82 ASP A C 1
ATOM 617 O O . ASP A 1 82 ? 9.125 11.984 17.656 1 96.06 82 ASP A O 1
ATOM 621 N N . SER A 1 83 ? 10.469 11.586 15.953 1 97.69 83 SER A N 1
ATOM 622 C CA . SER A 1 83 ? 11.359 12.703 16.281 1 97.69 83 SER A CA 1
ATOM 623 C C . SER A 1 83 ? 11.82 13.422 15.016 1 97.69 83 SER A C 1
ATOM 625 O O . SER A 1 83 ? 11.773 12.859 13.922 1 97.69 83 SER A O 1
ATOM 627 N N . GLN A 1 84 ? 12.227 14.641 15.227 1 98.44 84 GLN A N 1
ATOM 628 C CA . GLN A 1 84 ? 12.766 15.414 14.109 1 98.44 84 GLN A CA 1
ATOM 629 C C . GLN A 1 84 ? 13.992 14.734 13.508 1 98.44 84 GLN A C 1
ATOM 631 O O . GLN A 1 84 ? 14.172 14.742 12.289 1 98.44 84 GLN A O 1
ATOM 636 N N . GLU A 1 85 ? 14.812 14.195 14.359 1 98.31 85 GLU A N 1
ATOM 637 C CA . GLU A 1 85 ? 16.031 13.531 13.906 1 98.31 85 GLU A CA 1
ATOM 638 C C . GLU A 1 85 ? 15.703 12.359 12.984 1 98.31 85 GLU A C 1
ATOM 640 O O . GLU A 1 85 ? 16.328 12.195 11.93 1 98.31 85 GLU A O 1
ATOM 645 N N . GLU A 1 86 ? 14.766 11.578 13.406 1 98.19 86 GLU A N 1
ATOM 646 C CA . GLU A 1 86 ? 14.344 10.445 12.594 1 98.19 86 GLU A CA 1
ATOM 647 C C . GLU A 1 86 ? 13.773 10.906 11.258 1 98.19 86 GLU A C 1
ATOM 649 O O . GLU A 1 86 ? 14.102 10.352 10.211 1 98.19 86 GLU A O 1
ATOM 654 N N . LEU A 1 87 ? 12.922 11.898 11.312 1 98.62 87 LEU A N 1
ATOM 655 C CA . LEU A 1 87 ? 12.297 12.469 10.117 1 98.62 87 LEU A CA 1
ATOM 656 C C . LEU A 1 87 ? 13.359 12.992 9.156 1 98.62 87 LEU A C 1
ATOM 658 O O . LEU A 1 87 ? 13.328 12.672 7.961 1 98.62 87 LEU A O 1
ATOM 662 N N . ASP A 1 88 ? 14.289 13.719 9.703 1 98.69 88 ASP A N 1
ATOM 663 C CA . ASP A 1 88 ? 15.359 14.289 8.883 1 98.69 88 ASP A CA 1
ATOM 664 C C . ASP A 1 88 ? 16.188 13.195 8.227 1 98.69 88 ASP A C 1
ATOM 666 O O . ASP A 1 88 ? 16.531 13.289 7.043 1 98.69 88 ASP A O 1
ATOM 670 N N . ARG A 1 89 ? 16.5 12.234 8.977 1 98.62 89 ARG A N 1
ATOM 671 C CA . ARG A 1 89 ? 17.344 11.156 8.477 1 98.62 89 ARG A CA 1
ATOM 672 C C . ARG A 1 89 ? 16.703 10.461 7.285 1 98.62 89 ARG A C 1
ATOM 674 O O . ARG A 1 89 ? 17.344 10.266 6.25 1 98.62 89 ARG A O 1
ATOM 681 N N . ILE A 1 90 ? 15.508 10.094 7.426 1 98.75 90 ILE A N 1
ATOM 682 C CA . ILE A 1 90 ? 14.805 9.375 6.375 1 98.75 90 ILE A CA 1
ATOM 683 C C . ILE A 1 90 ? 14.578 10.289 5.176 1 98.75 90 ILE A C 1
ATOM 685 O O . ILE A 1 90 ? 14.805 9.891 4.027 1 98.75 90 ILE A O 1
ATOM 689 N N . TRP A 1 91 ? 14.195 11.555 5.445 1 98.75 91 TRP A N 1
ATOM 690 C CA . TRP A 1 91 ? 13.977 12.547 4.402 1 98.75 91 TRP A CA 1
ATOM 691 C C . TRP A 1 91 ? 15.227 12.719 3.549 1 98.75 91 TRP A C 1
ATOM 693 O O . TRP A 1 91 ? 15.172 12.609 2.32 1 98.75 91 TRP A O 1
ATOM 703 N N . HIS A 1 92 ? 16.297 12.859 4.172 1 98.75 92 HIS A N 1
ATOM 704 C CA . HIS A 1 92 ? 17.531 13.125 3.449 1 98.75 92 HIS A CA 1
ATOM 705 C C . HIS A 1 92 ? 18.047 11.867 2.75 1 98.75 92 HIS A C 1
ATOM 707 O O . HIS A 1 92 ? 18.641 11.953 1.67 1 98.75 92 HIS A O 1
ATOM 713 N N . ALA A 1 93 ? 17.859 10.734 3.34 1 98.81 93 ALA A N 1
ATOM 714 C CA . ALA A 1 93 ? 18.25 9.5 2.668 1 98.81 93 ALA A CA 1
ATOM 715 C C . ALA A 1 93 ? 17.578 9.383 1.303 1 98.81 93 ALA A C 1
ATOM 717 O O . ALA A 1 93 ? 18.219 9.031 0.313 1 98.81 93 ALA A O 1
ATOM 718 N N . PHE A 1 94 ? 16.266 9.703 1.248 1 98.75 94 PHE A N 1
ATOM 719 C CA . PHE A 1 94 ? 15.531 9.609 -0.004 1 98.75 94 PHE A CA 1
ATOM 720 C C . PHE A 1 94 ? 16.031 10.648 -1.005 1 98.75 94 PHE A C 1
ATOM 722 O O . PHE A 1 94 ? 16.219 10.336 -2.184 1 98.75 94 PHE A O 1
ATOM 729 N N . LEU A 1 95 ? 16.219 11.883 -0.55 1 98.69 95 LEU A N 1
ATOM 730 C CA . LEU A 1 95 ? 16.656 12.945 -1.45 1 98.69 95 LEU A CA 1
ATOM 731 C C . LEU A 1 95 ? 18.062 12.664 -1.978 1 98.69 95 LEU A C 1
ATOM 733 O O . LEU A 1 95 ? 18.328 12.859 -3.164 1 98.69 95 LEU A O 1
ATOM 737 N N . ASP A 1 96 ? 18.969 12.18 -1.112 1 98.69 96 ASP A N 1
ATOM 738 C CA . ASP A 1 96 ? 20.344 11.883 -1.492 1 98.69 96 ASP A CA 1
ATOM 739 C C . ASP A 1 96 ? 20.391 10.727 -2.484 1 98.69 96 ASP A C 1
ATOM 741 O O . ASP A 1 96 ? 21.375 10.57 -3.211 1 98.69 96 ASP A O 1
ATOM 745 N N . ASN A 1 97 ? 19.375 9.961 -2.479 1 98.5 97 ASN A N 1
ATOM 746 C CA . ASN A 1 97 ? 19.312 8.82 -3.391 1 98.5 97 ASN A CA 1
ATOM 747 C C . ASN A 1 97 ? 18.531 9.156 -4.656 1 98.5 97 ASN A C 1
ATOM 749 O O . ASN A 1 97 ? 17.984 8.266 -5.309 1 98.5 97 ASN A O 1
ATOM 753 N N . GLY A 1 98 ? 18.328 10.43 -4.895 1 98.38 98 GLY A N 1
ATOM 754 C CA . GLY A 1 98 ? 17.75 10.852 -6.156 1 98.38 98 GLY A CA 1
ATOM 755 C C . GLY A 1 98 ? 16.281 11.195 -6.043 1 98.38 98 GLY A C 1
ATOM 756 O O . GLY A 1 98 ? 15.617 11.461 -7.051 1 98.38 98 GLY A O 1
ATOM 757 N N . GLY A 1 99 ? 15.719 11.156 -4.879 1 98.44 99 GLY A N 1
ATOM 758 C CA . GLY A 1 99 ? 14.328 11.547 -4.672 1 98.44 99 GLY A CA 1
ATOM 759 C C . GLY A 1 99 ? 14.094 13.031 -4.871 1 98.44 99 GLY A C 1
ATOM 760 O O . GLY A 1 99 ? 15.031 13.828 -4.824 1 98.44 99 GLY A O 1
ATOM 761 N N . GLN A 1 100 ? 12.844 13.32 -5.113 1 98.69 100 GLN A N 1
ATOM 762 C CA . GLN A 1 100 ? 12.438 14.711 -5.285 1 98.69 100 GLN A CA 1
ATOM 763 C C . GLN A 1 100 ? 11.398 15.109 -4.234 1 98.69 100 GLN A C 1
ATOM 765 O O . GLN A 1 100 ? 10.375 14.445 -4.086 1 98.69 100 GLN A O 1
ATOM 770 N N . ALA A 1 101 ? 11.703 16.203 -3.627 1 98.5 101 ALA A N 1
ATOM 771 C CA . ALA A 1 101 ? 10.812 16.703 -2.584 1 98.5 101 ALA A CA 1
ATOM 772 C C . ALA A 1 101 ? 9.547 17.312 -3.189 1 98.5 101 ALA A C 1
ATOM 774 O O . ALA A 1 101 ? 9.602 17.922 -4.262 1 98.5 101 ALA A O 1
ATOM 775 N N . GLU A 1 102 ? 8.477 17.188 -2.561 1 97.12 102 GLU A N 1
ATOM 776 C CA . GLU A 1 102 ? 7.207 17.859 -2.824 1 97.12 102 GLU A CA 1
ATOM 777 C C . GLU A 1 102 ? 6.672 18.547 -1.567 1 97.12 102 GLU A C 1
ATOM 779 O O . GLU A 1 102 ? 7.254 18.406 -0.489 1 97.12 102 GLU A O 1
ATOM 784 N N . HIS A 1 103 ? 5.648 19.281 -1.749 1 95.12 103 HIS A N 1
ATOM 785 C CA . HIS A 1 103 ? 5.086 20.016 -0.616 1 95.12 103 HIS A CA 1
ATOM 786 C C . HIS A 1 103 ? 4.457 19.047 0.393 1 95.12 103 HIS A C 1
ATOM 788 O O . HIS A 1 103 ? 4.059 17.938 0.035 1 95.12 103 HIS A O 1
ATOM 794 N N . CYS A 1 104 ? 4.43 19.469 1.688 1 96.75 104 CYS A N 1
ATOM 795 C CA . CYS A 1 104 ? 3.709 18.844 2.791 1 96.75 104 CYS A CA 1
ATOM 796 C C . CYS A 1 104 ? 4.246 17.453 3.072 1 96.75 104 CYS A C 1
ATOM 798 O O . CYS A 1 104 ? 3.473 16.516 3.291 1 96.75 104 CYS A O 1
ATOM 800 N N . GLY A 1 105 ? 5.562 17.312 2.984 1 98.19 105 GLY A N 1
ATOM 801 C CA . GLY A 1 105 ? 6.207 16.078 3.418 1 98.19 105 GLY A CA 1
ATOM 802 C C . GLY A 1 105 ? 6.184 14.992 2.363 1 98.19 105 GLY A C 1
ATOM 803 O O . GLY A 1 105 ? 6.609 13.859 2.621 1 98.19 105 GLY A O 1
ATOM 804 N N . TRP A 1 106 ? 5.641 15.32 1.205 1 98.06 106 TRP A N 1
ATOM 805 C CA . TRP A 1 106 ? 5.609 14.367 0.101 1 98.06 106 TRP A CA 1
ATOM 806 C C . TRP A 1 106 ? 6.949 14.336 -0.625 1 98.06 106 TRP A C 1
ATOM 808 O O . TRP A 1 106 ? 7.672 15.336 -0.659 1 98.06 106 TRP A O 1
ATOM 818 N N . LEU A 1 107 ? 7.25 13.258 -1.192 1 98.12 107 LEU A N 1
ATOM 819 C CA . LEU A 1 107 ? 8.344 13.164 -2.156 1 98.12 107 LEU A CA 1
ATOM 820 C C . LEU A 1 107 ? 8.156 11.961 -3.078 1 98.12 107 LEU A C 1
ATOM 822 O O . LEU A 1 107 ? 7.383 11.055 -2.77 1 98.12 107 LEU A O 1
ATOM 826 N N . LYS A 1 108 ? 8.758 12.023 -4.227 1 98.44 108 LYS A N 1
ATOM 827 C CA . LYS A 1 108 ? 8.852 10.914 -5.176 1 98.44 108 LYS A CA 1
ATOM 828 C C . LYS A 1 108 ? 10.266 10.336 -5.207 1 98.44 108 LYS A C 1
ATOM 830 O O . LYS A 1 108 ? 11.234 11.078 -5.387 1 98.44 108 LYS A O 1
ATOM 835 N N . ASP A 1 109 ? 10.359 9.07 -5.004 1 98.5 109 ASP A N 1
ATOM 836 C CA . ASP A 1 109 ? 11.703 8.516 -5.012 1 98.5 109 ASP A CA 1
ATOM 837 C C . ASP A 1 109 ? 12.195 8.281 -6.441 1 98.5 109 ASP A C 1
ATOM 839 O O . ASP A 1 109 ? 11.484 8.578 -7.402 1 98.5 109 ASP A O 1
ATOM 843 N N . ARG A 1 110 ? 13.391 7.828 -6.527 1 97.38 110 ARG A N 1
ATOM 844 C CA . ARG A 1 110 ? 14.039 7.746 -7.832 1 97.38 110 ARG A CA 1
ATOM 845 C C . ARG A 1 110 ? 13.32 6.758 -8.742 1 97.38 110 ARG A C 1
ATOM 847 O O . ARG A 1 110 ? 13.469 6.809 -9.969 1 97.38 110 ARG A O 1
ATOM 854 N N . TRP A 1 111 ? 12.547 5.84 -8.219 1 97.75 111 TRP A N 1
ATOM 855 C CA . TRP A 1 111 ? 11.828 4.844 -9 1 97.75 111 TRP A CA 1
ATOM 856 C C . TRP A 1 111 ? 10.391 5.297 -9.273 1 97.75 111 TRP A C 1
ATOM 858 O O . TRP A 1 111 ? 9.625 4.59 -9.93 1 97.75 111 TRP A O 1
ATOM 868 N N . GLY A 1 112 ? 10.016 6.418 -8.719 1 97.38 112 GLY A N 1
ATOM 869 C CA . GLY A 1 112 ? 8.727 7.008 -9.039 1 97.38 112 GLY A CA 1
ATOM 870 C C . GLY A 1 112 ? 7.688 6.777 -7.957 1 97.38 112 GLY A C 1
ATOM 871 O O . GLY A 1 112 ? 6.574 7.301 -8.039 1 97.38 112 GLY A O 1
ATOM 872 N N . LEU A 1 113 ? 7.977 6.043 -6.957 1 98.56 113 LEU A N 1
ATOM 873 C CA . LEU A 1 113 ? 7.043 5.766 -5.871 1 98.56 113 LEU A CA 1
ATOM 874 C C . LEU A 1 113 ? 6.875 6.988 -4.977 1 98.56 113 LEU A C 1
ATOM 876 O O . LEU A 1 113 ? 7.855 7.656 -4.637 1 98.56 113 LEU A O 1
ATOM 880 N N . SER A 1 114 ? 5.645 7.324 -4.625 1 98.5 114 SER A N 1
ATOM 881 C CA . SER A 1 114 ? 5.352 8.453 -3.746 1 98.5 114 SER A CA 1
ATOM 882 C C . SER A 1 114 ? 5.488 8.055 -2.279 1 98.5 114 SER A C 1
ATOM 884 O O . SER A 1 114 ? 5.031 6.984 -1.874 1 98.5 114 SER A O 1
ATOM 886 N N . TRP A 1 115 ? 6.039 8.93 -1.537 1 98.81 115 TRP A N 1
ATOM 887 C CA . TRP A 1 115 ? 6.219 8.766 -0.099 1 98.81 115 TRP A CA 1
ATOM 888 C C . TRP A 1 115 ? 5.73 9.992 0.655 1 98.81 115 TRP A C 1
ATOM 890 O O . TRP A 1 115 ? 5.688 11.094 0.097 1 98.81 115 TRP A O 1
ATOM 900 N N . GLN A 1 116 ? 5.324 9.789 1.836 1 98.56 116 GLN A N 1
ATOM 901 C CA . GLN A 1 116 ? 5.078 10.859 2.793 1 98.56 116 GLN A CA 1
ATOM 902 C C . GLN A 1 116 ? 5.898 10.664 4.066 1 98.56 116 GLN A C 1
ATOM 904 O O . GLN A 1 116 ? 5.703 9.68 4.789 1 98.56 116 GLN A O 1
ATOM 909 N N . ILE A 1 117 ? 6.848 11.477 4.312 1 98.75 117 ILE A N 1
ATOM 910 C CA . ILE A 1 117 ? 7.602 11.469 5.562 1 98.75 117 ILE A CA 1
ATOM 911 C C . ILE A 1 117 ? 7.023 12.508 6.523 1 98.75 117 ILE A C 1
ATOM 913 O O . ILE A 1 117 ? 7.227 13.711 6.344 1 98.75 117 ILE A O 1
ATOM 917 N N . VAL A 1 118 ? 6.34 12.031 7.562 1 98.44 118 VAL A N 1
ATOM 918 C CA . VAL A 1 118 ? 5.504 12.938 8.336 1 98.44 118 VAL A CA 1
ATOM 919 C C . VAL A 1 118 ? 5.746 12.719 9.828 1 98.44 118 VAL A C 1
ATOM 921 O O . VAL A 1 118 ? 6.117 11.625 10.25 1 98.44 118 VAL A O 1
ATOM 924 N N . PRO A 1 119 ? 5.539 13.766 10.617 1 97.94 119 PRO A N 1
ATOM 925 C CA . PRO A 1 119 ? 5.531 13.531 12.062 1 97.94 119 PRO A CA 1
ATOM 926 C C . PRO A 1 119 ? 4.289 12.773 12.523 1 97.94 119 PRO A C 1
ATOM 928 O O . PRO A 1 119 ? 3.17 13.109 12.125 1 97.94 119 PRO A O 1
ATOM 931 N N . ARG A 1 120 ? 4.516 11.844 13.398 1 95.44 120 ARG A N 1
ATOM 932 C CA . ARG A 1 120 ? 3.395 11.094 13.953 1 95.44 120 ARG A CA 1
ATOM 933 C C . ARG A 1 120 ? 2.393 12.031 14.625 1 95.44 120 ARG A C 1
ATOM 935 O O . ARG A 1 120 ? 1.18 11.844 14.492 1 95.44 120 ARG A O 1
ATOM 942 N N . VAL A 1 121 ? 2.846 13.078 15.25 1 95.12 121 VAL A N 1
ATOM 943 C CA . VAL A 1 121 ? 2.029 13.984 16.047 1 95.12 121 VAL A CA 1
ATOM 944 C C . VAL A 1 121 ? 1.163 14.852 15.141 1 95.12 121 VAL A C 1
ATOM 946 O O . VAL A 1 121 ? 0.2 15.469 15.594 1 95.12 121 VAL A O 1
ATOM 949 N N . LEU A 1 122 ? 1.536 14.961 13.852 1 95.12 122 LEU A N 1
ATOM 950 C CA . LEU A 1 122 ? 0.805 15.812 12.914 1 95.12 122 LEU A CA 1
ATOM 951 C C . LEU A 1 122 ? -0.658 15.391 12.828 1 95.12 122 LEU A C 1
ATOM 953 O O . LEU A 1 122 ? -1.557 16.234 12.938 1 95.12 122 LEU A O 1
ATOM 957 N N . GLY A 1 123 ? -0.915 14.133 12.586 1 91.25 123 GLY A N 1
ATOM 958 C CA . GLY A 1 123 ? -2.277 13.633 12.539 1 91.25 123 GLY A CA 1
ATOM 959 C C . GLY A 1 123 ? -3.072 13.938 13.797 1 91.25 123 GLY A C 1
ATOM 960 O O . GLY A 1 123 ? -4.246 14.312 13.719 1 91.25 123 GLY A O 1
ATOM 961 N N . GLU A 1 124 ? -2.428 13.797 14.898 1 90.31 124 GLU A N 1
ATOM 962 C CA . GLU A 1 124 ? -3.076 14.07 16.188 1 90.31 124 GLU A CA 1
ATOM 963 C C . GLU A 1 124 ? -3.479 15.531 16.297 1 90.31 124 GLU A C 1
ATOM 965 O O . GLU A 1 124 ? -4.57 15.852 16.766 1 90.31 124 GLU A O 1
ATOM 970 N N . MET A 1 125 ? -2.605 16.344 15.883 1 94.81 125 MET A N 1
ATOM 971 C CA . MET A 1 125 ? -2.842 17.781 15.992 1 94.81 125 MET A CA 1
ATOM 972 C C . MET A 1 125 ? -3.963 18.234 15.055 1 94.81 125 MET A C 1
ATOM 974 O O . MET A 1 125 ? -4.797 19.062 15.43 1 94.81 125 MET A O 1
ATOM 978 N N . ILE A 1 126 ? -4.016 17.688 13.891 1 92.75 126 ILE A N 1
ATOM 979 C CA . ILE A 1 126 ? -5.023 18.062 12.906 1 92.75 126 ILE A CA 1
ATOM 980 C C . ILE A 1 126 ? -6.395 17.562 13.359 1 92.75 126 ILE A C 1
ATOM 982 O O . ILE A 1 126 ? -7.418 18.188 13.07 1 92.75 126 ILE A O 1
ATOM 986 N N . SER A 1 127 ? -6.363 16.469 14.141 1 90.19 127 SER A N 1
ATOM 987 C CA . SER A 1 127 ? -7.609 15.875 14.609 1 90.19 127 SER A CA 1
ATOM 988 C C . SER A 1 127 ? -8.031 16.469 15.953 1 90.19 127 SER A C 1
ATOM 990 O O . SER A 1 127 ? -8.984 15.992 16.578 1 90.19 127 SER A O 1
ATOM 992 N N . ASP A 1 128 ? -7.367 17.422 16.406 1 91.69 128 ASP A N 1
ATOM 993 C CA . ASP A 1 128 ? -7.684 18.078 17.672 1 91.69 128 ASP A CA 1
ATOM 994 C C . ASP A 1 128 ? -9.133 18.547 17.703 1 91.69 128 ASP A C 1
ATOM 996 O O . ASP A 1 128 ? -9.641 19.078 16.719 1 91.69 128 ASP A O 1
ATOM 1000 N N . ALA A 1 129 ? -9.781 18.391 18.875 1 90.81 129 ALA A N 1
ATOM 1001 C CA . ALA A 1 129 ? -11.164 18.797 19.047 1 90.81 129 ALA A CA 1
ATOM 1002 C C . ALA A 1 129 ? -11.297 20.328 18.953 1 90.81 129 ALA A C 1
ATOM 1004 O O . ALA A 1 129 ? -12.344 20.828 18.547 1 90.81 129 ALA A O 1
ATOM 1005 N N . ASN A 1 130 ? -10.32 21.031 19.469 1 93.69 130 ASN A N 1
ATOM 1006 C CA . ASN A 1 130 ? -10.273 22.469 19.234 1 93.69 130 ASN A CA 1
ATOM 1007 C C . ASN A 1 130 ? -9.969 22.797 17.781 1 93.69 130 ASN A C 1
ATOM 1009 O O . ASN A 1 130 ? -8.812 22.766 17.359 1 93.69 130 ASN A O 1
ATOM 1013 N N . ARG A 1 131 ? -10.938 23.203 17.047 1 91.25 131 ARG A N 1
ATOM 1014 C CA . ARG A 1 131 ? -10.859 23.328 15.594 1 91.25 131 ARG A CA 1
ATOM 1015 C C . ARG A 1 131 ? -9.984 24.516 15.188 1 91.25 131 ARG A C 1
ATOM 1017 O O . ARG A 1 131 ? -9.391 24.516 14.109 1 91.25 131 ARG A O 1
ATOM 1024 N N . GLU A 1 132 ? -9.891 25.484 16.016 1 93.62 132 GLU A N 1
ATOM 1025 C CA . GLU A 1 132 ? -8.992 26.594 15.727 1 93.62 132 GLU A CA 1
ATOM 1026 C C . GLU A 1 132 ? -7.531 26.156 15.781 1 93.62 132 GLU A C 1
ATOM 1028 O O . GLU A 1 132 ? -6.723 26.562 14.945 1 93.62 132 GLU A O 1
ATOM 1033 N N . ARG A 1 133 ? -7.145 25.375 16.766 1 95.12 133 ARG A N 1
ATOM 1034 C CA . ARG A 1 133 ? -5.805 24.797 16.859 1 95.12 133 ARG A CA 1
ATOM 1035 C C . ARG A 1 133 ? -5.496 23.938 15.633 1 95.12 133 ARG A C 1
ATOM 1037 O O . ARG A 1 133 ? -4.426 24.047 15.039 1 95.12 133 ARG A O 1
ATOM 1044 N N . ALA A 1 134 ? -6.434 23.078 15.281 1 94.38 134 ALA A N 1
ATOM 1045 C CA . ALA A 1 134 ? -6.277 22.203 14.125 1 94.38 134 ALA A CA 1
ATOM 1046 C C . ALA A 1 134 ? -6.074 23.016 12.844 1 94.38 134 ALA A C 1
ATOM 1048 O O . ALA A 1 134 ? -5.254 22.656 12 1 94.38 134 ALA A O 1
ATOM 1049 N N . LYS A 1 135 ? -6.824 24.109 12.742 1 95 135 LYS A N 1
ATOM 1050 C CA . LYS A 1 135 ? -6.715 24.984 11.578 1 95 135 LYS A CA 1
ATOM 1051 C C . LYS A 1 135 ? -5.32 25.594 11.484 1 95 135 LYS A C 1
ATOM 1053 O O . LYS A 1 135 ? -4.715 25.625 10.406 1 95 135 LYS A O 1
ATOM 1058 N N . ARG A 1 136 ? -4.785 26.062 12.547 1 96.25 136 ARG A N 1
ATOM 1059 C CA . ARG A 1 136 ? -3.455 26.656 12.57 1 96.25 136 ARG A CA 1
ATOM 1060 C C . ARG A 1 136 ? -2.389 25.641 12.172 1 96.25 136 ARG A C 1
ATOM 1062 O O . ARG A 1 136 ? -1.462 25.969 11.422 1 96.25 136 ARG A O 1
ATOM 1069 N N . VAL A 1 137 ? -2.525 24.469 12.703 1 96.62 137 VAL A N 1
ATOM 1070 C CA . VAL A 1 137 ? -1.571 23.406 12.383 1 96.62 137 VAL A CA 1
ATOM 1071 C C . VAL A 1 137 ? -1.645 23.094 10.891 1 96.62 137 VAL A C 1
ATOM 1073 O O . VAL A 1 137 ? -0.614 22.938 10.227 1 96.62 137 VAL A O 1
ATOM 1076 N N . THR A 1 138 ? -2.855 23.016 10.398 1 95.44 138 THR A N 1
ATOM 1077 C CA . THR A 1 138 ? -3.047 22.734 8.984 1 95.44 138 THR A CA 1
ATOM 1078 C C . THR A 1 138 ? -2.395 23.797 8.117 1 95.44 138 THR A C 1
ATOM 1080 O O . THR A 1 138 ? -1.688 23.484 7.156 1 95.44 138 THR A O 1
ATOM 1083 N N . GLU A 1 139 ? -2.621 24.984 8.453 1 95.25 139 GLU A N 1
ATOM 1084 C CA . GLU A 1 139 ? -2.029 26.094 7.703 1 95.25 139 GLU A CA 1
ATOM 1085 C C . GLU A 1 139 ? -0.505 26.047 7.766 1 95.25 139 GLU A C 1
AT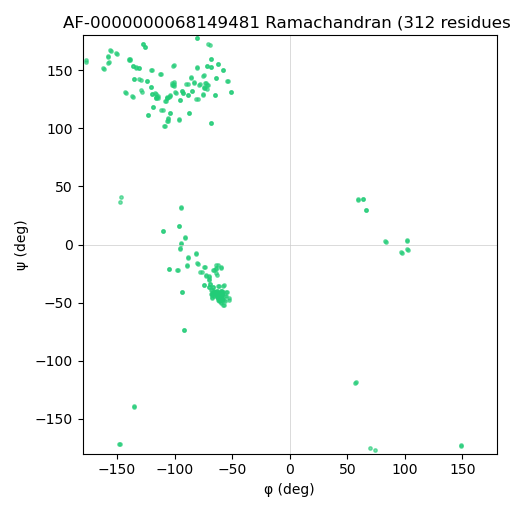OM 1087 O O . GLU A 1 139 ? 0.168 26.312 6.766 1 95.25 139 GLU A O 1
ATOM 1092 N N . ALA A 1 140 ? 0.048 25.75 8.93 1 96.62 140 ALA A N 1
ATOM 1093 C CA . ALA A 1 140 ? 1.493 25.594 9.078 1 96.62 140 ALA A CA 1
ATOM 1094 C C . ALA A 1 140 ? 2.014 24.469 8.195 1 96.62 140 ALA A C 1
ATOM 1096 O O . ALA A 1 140 ? 3.057 24.594 7.555 1 96.62 140 ALA A O 1
ATOM 1097 N N . MET A 1 141 ? 1.34 23.344 8.266 1 96.94 141 MET A N 1
ATOM 1098 C CA . MET A 1 141 ? 1.696 22.188 7.445 1 96.94 141 MET A CA 1
ATOM 1099 C C . MET A 1 141 ? 1.768 22.578 5.973 1 96.94 141 MET A C 1
ATOM 1101 O O . MET A 1 141 ? 2.723 22.219 5.277 1 96.94 141 MET A O 1
ATOM 1105 N N . LEU A 1 142 ? 0.752 23.328 5.465 1 94.94 142 LEU A N 1
ATOM 1106 C CA . LEU A 1 142 ? 0.632 23.672 4.055 1 94.94 142 LEU A CA 1
ATOM 1107 C C . LEU A 1 142 ? 1.797 24.562 3.611 1 94.94 142 LEU A C 1
ATOM 1109 O O . LEU A 1 142 ? 2.107 24.625 2.42 1 94.94 142 LEU A O 1
ATOM 1113 N N . ALA A 1 143 ? 2.461 25.141 4.527 1 95.56 143 ALA A N 1
ATOM 1114 C CA . ALA A 1 143 ? 3.549 26.062 4.223 1 95.56 143 ALA A CA 1
ATOM 1115 C C . ALA A 1 143 ? 4.895 25.344 4.223 1 95.56 143 ALA A C 1
ATOM 1117 O O . ALA A 1 143 ? 5.93 25.953 3.943 1 95.56 143 ALA A O 1
ATOM 1118 N N . MET A 1 144 ? 4.859 24.125 4.457 1 97.44 144 MET A N 1
ATOM 1119 C CA . MET A 1 144 ? 6.117 23.406 4.637 1 97.44 144 MET A CA 1
ATOM 1120 C C . MET A 1 144 ? 6.359 22.438 3.488 1 97.44 144 MET A C 1
ATOM 1122 O O . MET A 1 144 ? 5.41 21.875 2.939 1 97.44 144 MET A O 1
ATOM 1126 N N . VAL A 1 145 ? 7.598 22.234 3.117 1 97.88 145 VAL A N 1
ATOM 1127 C CA . VAL A 1 145 ? 8.023 21.125 2.268 1 97.88 145 VAL A CA 1
ATOM 1128 C C . VAL A 1 145 ? 8.422 19.938 3.135 1 97.88 145 VAL A C 1
ATOM 1130 O O . VAL A 1 145 ? 7.633 19.016 3.328 1 97.88 145 VAL A O 1
ATOM 1133 N N . LYS A 1 146 ? 9.617 20.062 3.801 1 98.5 146 LYS A N 1
ATOM 1134 C CA . LYS A 1 146 ? 9.93 19.141 4.891 1 98.5 146 LYS A CA 1
ATOM 1135 C C . LYS A 1 146 ? 9.352 19.641 6.211 1 98.5 146 LYS A C 1
ATOM 1137 O O . LYS A 1 146 ? 9.398 20.844 6.508 1 98.5 146 LYS A O 1
ATOM 1142 N N . PHE A 1 147 ? 8.922 18.734 6.996 1 98.5 147 PHE A N 1
ATOM 1143 C CA . PHE A 1 147 ? 8.227 19.141 8.211 1 98.5 147 PHE A CA 1
ATOM 1144 C C . PHE A 1 147 ? 9.227 19.578 9.273 1 98.5 147 PHE A C 1
ATOM 1146 O O . PHE A 1 147 ? 10.297 19 9.414 1 98.5 147 PHE A O 1
ATOM 1153 N N . ASP A 1 148 ? 8.922 20.609 9.914 1 98.5 148 ASP A N 1
ATOM 1154 C CA . ASP A 1 148 ? 9.523 21.078 11.164 1 98.5 148 ASP A CA 1
ATOM 1155 C C . ASP A 1 148 ? 8.586 20.844 12.344 1 98.5 148 ASP A C 1
ATOM 1157 O O . ASP A 1 148 ? 7.617 21.578 12.531 1 98.5 148 ASP A O 1
ATOM 1161 N N . ILE A 1 149 ? 8.883 19.875 13.164 1 98.12 149 ILE A N 1
ATOM 1162 C CA . ILE A 1 149 ? 7.961 19.422 14.195 1 98.12 149 ILE A CA 1
ATOM 1163 C C . ILE A 1 149 ? 7.766 20.531 15.234 1 98.12 149 ILE A C 1
ATOM 1165 O O . ILE A 1 149 ? 6.645 20.781 15.672 1 98.12 149 ILE A O 1
ATOM 1169 N N . ALA A 1 150 ? 8.859 21.172 15.633 1 97.88 150 ALA A N 1
ATOM 1170 C CA . ALA A 1 150 ? 8.766 22.25 16.609 1 97.88 150 ALA A CA 1
ATOM 1171 C C . ALA A 1 150 ? 7.852 23.359 16.094 1 97.88 150 ALA A C 1
ATOM 1173 O O . ALA A 1 150 ? 7.074 23.938 16.859 1 97.88 150 ALA A O 1
ATOM 1174 N N . ALA A 1 151 ? 7.957 23.719 14.844 1 97.75 151 ALA A N 1
ATOM 1175 C CA . ALA A 1 151 ? 7.113 24.766 14.258 1 97.75 151 ALA A CA 1
ATOM 1176 C C . ALA A 1 151 ? 5.645 24.344 14.281 1 97.75 151 ALA A C 1
ATOM 1178 O O . ALA A 1 151 ? 4.766 25.172 14.523 1 97.75 151 ALA A O 1
ATOM 1179 N N . LEU A 1 152 ? 5.332 23.094 13.977 1 97.75 152 LEU A N 1
ATOM 1180 C CA . LEU A 1 152 ? 3.969 22.578 14.031 1 97.75 152 LEU A CA 1
ATOM 1181 C C . LEU A 1 152 ? 3.42 22.656 15.453 1 97.75 152 LEU A C 1
ATOM 1183 O O . LEU A 1 152 ? 2.27 23.062 15.664 1 97.75 152 LEU A O 1
ATOM 1187 N N . GLU A 1 153 ? 4.281 22.25 16.438 1 96.88 153 GLU A N 1
ATOM 1188 C CA . GLU A 1 153 ? 3.871 22.297 17.828 1 96.88 153 GLU A CA 1
ATOM 1189 C C . GLU A 1 153 ? 3.59 23.719 18.281 1 96.88 153 GLU A C 1
ATOM 1191 O O . GLU A 1 153 ? 2.645 23.969 19.031 1 96.88 153 GLU A O 1
ATOM 1196 N N . ARG A 1 154 ? 4.418 24.656 17.844 1 97.12 154 ARG A N 1
ATOM 1197 C CA . ARG A 1 154 ? 4.191 26.062 18.172 1 97.12 154 ARG A CA 1
ATOM 1198 C C . ARG A 1 154 ? 2.863 26.547 17.594 1 97.12 154 ARG A C 1
ATOM 1200 O O . ARG A 1 154 ? 2.121 27.266 18.266 1 97.12 154 ARG A O 1
ATOM 1207 N N . ALA A 1 155 ? 2.57 26.141 16.344 1 96.25 155 ALA A N 1
ATOM 1208 C CA . ALA A 1 155 ? 1.302 26.516 15.719 1 96.25 155 ALA A CA 1
ATOM 1209 C C . ALA A 1 155 ? 0.122 25.938 16.5 1 96.25 155 ALA A C 1
ATOM 1211 O O . ALA A 1 155 ? -0.916 26.594 16.625 1 96.25 155 ALA A O 1
ATOM 1212 N N . HIS A 1 156 ? 0.285 24.75 1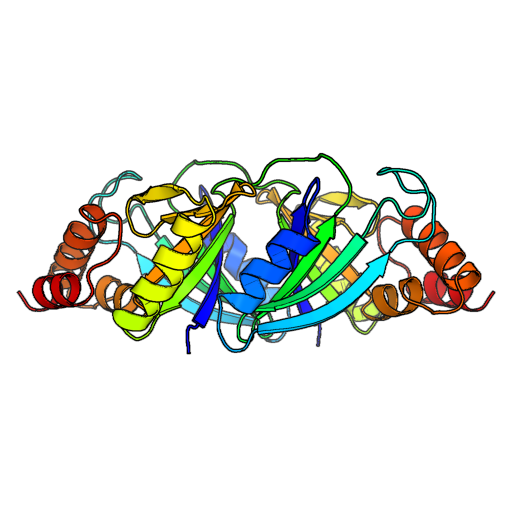7.031 1 95.31 156 HIS A N 1
ATOM 1213 C CA . HIS A 1 156 ? -0.77 24.078 17.781 1 95.31 156 HIS A CA 1
ATOM 1214 C C . HIS A 1 156 ? -1.038 24.781 19.109 1 95.31 156 HIS A C 1
ATOM 1216 O O . HIS A 1 156 ? -2.184 24.844 19.562 1 95.31 156 HIS A O 1
ATOM 1222 N N . ARG A 1 157 ? -0.017 25.344 19.719 1 92.69 157 ARG A N 1
ATOM 1223 C CA . ARG A 1 157 ? -0.115 25.938 21.047 1 92.69 157 ARG A CA 1
ATOM 1224 C C . ARG A 1 157 ? -0.501 27.406 20.969 1 92.69 157 ARG A C 1
ATOM 1226 O O . ARG A 1 157 ? -0.895 28.016 21.969 1 92.69 157 ARG A O 1
ATOM 1233 N N . SER A 1 158 ? -0.354 28 19.875 1 87.69 158 SER A N 1
ATOM 1234 C CA . SER A 1 158 ? -0.637 29.422 19.734 1 87.69 158 SER A CA 1
ATOM 1235 C C . SER A 1 158 ? -2.135 29.703 19.797 1 87.69 158 SER A C 1
ATOM 1237 O O . SER A 1 158 ? -2.945 28.859 19.406 1 87.69 158 SER A O 1
ATOM 1239 N N . MET B 1 1 ? 10.375 3.988 16.797 1 87.88 1 MET B N 1
ATOM 1240 C CA . MET B 1 1 ? 10.406 3.414 15.453 1 87.88 1 MET B CA 1
ATOM 1241 C C . MET B 1 1 ? 9.273 3.969 14.602 1 87.88 1 MET B C 1
ATOM 1243 O O . MET B 1 1 ? 8.148 4.121 15.078 1 87.88 1 MET B O 1
ATOM 1247 N N . PRO B 1 2 ? 9.648 4.309 13.406 1 93.88 2 PRO B N 1
ATOM 1248 C CA . PRO B 1 2 ? 8.586 4.898 12.578 1 93.88 2 PRO B CA 1
ATOM 1249 C C . PRO B 1 2 ? 7.457 3.92 12.281 1 93.88 2 PRO B C 1
ATOM 1251 O O . PRO B 1 2 ? 7.68 2.707 12.242 1 93.88 2 PRO B O 1
ATOM 1254 N N . LYS B 1 3 ? 6.328 4.434 12.266 1 96.38 3 LYS B N 1
ATOM 1255 C CA . LYS B 1 3 ? 5.16 3.654 11.859 1 96.38 3 LYS B CA 1
ATOM 1256 C C . LYS B 1 3 ? 4.953 3.725 10.352 1 96.38 3 LYS B C 1
ATOM 1258 O O . LYS B 1 3 ? 4.945 4.812 9.773 1 96.38 3 LYS B O 1
ATOM 1263 N N . ILE B 1 4 ? 4.805 2.602 9.664 1 98.56 4 ILE B N 1
ATOM 1264 C CA . ILE B 1 4 ? 4.609 2.523 8.219 1 98.56 4 ILE B CA 1
ATOM 1265 C C . ILE B 1 4 ? 3.127 2.34 7.91 1 98.56 4 ILE B C 1
ATOM 1267 O O . ILE B 1 4 ? 2.465 1.482 8.5 1 98.56 4 ILE B O 1
ATOM 1271 N N . ILE B 1 5 ? 2.607 3.176 6.988 1 98.44 5 ILE B N 1
ATOM 1272 C CA . ILE B 1 5 ? 1.186 3.182 6.664 1 98.44 5 ILE B CA 1
ATOM 1273 C C . ILE B 1 5 ? 1.002 3.256 5.152 1 98.44 5 ILE B C 1
ATOM 1275 O O . ILE B 1 5 ? 1.581 4.121 4.492 1 98.44 5 ILE B O 1
ATOM 1279 N N . SER B 1 6 ? 0.239 2.348 4.57 1 98.75 6 SER B N 1
ATOM 1280 C CA . SER B 1 6 ? -0.171 2.482 3.178 1 98.75 6 SER B CA 1
ATOM 1281 C C . SER B 1 6 ? -1.264 3.535 3.021 1 98.75 6 SER B C 1
ATOM 1283 O O . SER B 1 6 ? -2.254 3.521 3.756 1 98.75 6 SER B O 1
ATOM 1285 N N . HIS B 1 7 ? -1.068 4.434 2.139 1 98.5 7 HIS B N 1
ATOM 1286 C CA . HIS B 1 7 ? -1.953 5.586 1.981 1 98.5 7 HIS B CA 1
ATOM 1287 C C . HIS B 1 7 ? -2.668 5.551 0.635 1 98.5 7 HIS B C 1
ATOM 1289 O O . HIS B 1 7 ? -2.023 5.457 -0.412 1 98.5 7 HIS B O 1
ATOM 1295 N N . LEU B 1 8 ? -3.992 5.637 0.644 1 98.62 8 LEU B N 1
ATOM 1296 C CA . LEU B 1 8 ? -4.844 5.582 -0.54 1 98.62 8 LEU B CA 1
ATOM 1297 C C . LEU B 1 8 ? -5.586 6.902 -0.736 1 98.62 8 LEU B C 1
ATOM 1299 O O . LEU B 1 8 ? -6.238 7.391 0.187 1 98.62 8 LEU B O 1
ATOM 1303 N N . TRP B 1 9 ? -5.527 7.449 -1.925 1 98 9 TRP B N 1
ATOM 1304 C CA . TRP B 1 9 ? -6.211 8.695 -2.258 1 98 9 TRP B CA 1
ATOM 1305 C C . TRP B 1 9 ? -7.461 8.422 -3.09 1 98 9 TRP B C 1
ATOM 1307 O O . TRP B 1 9 ? -7.363 8.008 -4.25 1 98 9 TRP B O 1
ATOM 1317 N N . PHE B 1 10 ? -8.586 8.672 -2.547 1 98 10 PHE B N 1
ATOM 1318 C CA . PHE B 1 10 ? -9.875 8.555 -3.219 1 98 10 PHE B CA 1
ATOM 1319 C C . PHE B 1 10 ? -10.398 9.922 -3.643 1 98 10 PHE B C 1
ATOM 1321 O O . PHE B 1 10 ? -10.375 10.867 -2.855 1 98 10 PHE B O 1
ATOM 1328 N N . PRO B 1 11 ? -10.938 10 -4.852 1 96.56 11 PRO B N 1
ATOM 1329 C CA . PRO B 1 11 ? -11.578 11.266 -5.227 1 96.56 11 PRO B CA 1
ATOM 1330 C C . PRO B 1 11 ? -12.875 11.516 -4.457 1 96.56 11 PRO B C 1
ATOM 1332 O O . PRO B 1 11 ? -13.195 12.672 -4.152 1 96.56 11 PRO B O 1
ATOM 1335 N N . GLU B 1 12 ? -13.547 10.508 -4.246 1 95.69 12 GLU B N 1
ATOM 1336 C CA . GLU B 1 12 ? -14.82 10.531 -3.539 1 95.69 12 GLU B CA 1
ATOM 1337 C C . GLU B 1 12 ? -15.148 9.164 -2.951 1 95.69 12 GLU B C 1
ATOM 1339 O O . GLU B 1 12 ? -14.477 8.172 -3.26 1 95.69 12 GLU B O 1
ATOM 1344 N N . ASN B 1 13 ? -16.078 9.125 -1.975 1 96.94 13 ASN B N 1
ATOM 1345 C CA . ASN B 1 13 ? -16.672 7.906 -1.432 1 96.94 13 ASN B CA 1
ATOM 1346 C C . ASN B 1 13 ? -15.641 7.062 -0.69 1 96.94 13 ASN B C 1
ATOM 1348 O O . ASN B 1 13 ? -15.719 5.832 -0.697 1 96.94 13 ASN B O 1
ATOM 1352 N N . ALA B 1 14 ? -14.625 7.625 -0.1 1 98 14 ALA B N 1
ATOM 1353 C CA . ALA B 1 14 ? -13.602 6.902 0.651 1 98 14 ALA B CA 1
ATOM 1354 C C . ALA B 1 14 ? -14.219 6.117 1.803 1 98 14 ALA B C 1
ATOM 1356 O O . ALA B 1 14 ? -13.836 4.969 2.055 1 98 14 ALA B O 1
ATOM 1357 N N . ARG B 1 15 ? -15.141 6.703 2.48 1 98.19 15 ARG B N 1
ATOM 1358 C CA . ARG B 1 15 ? -15.758 6.047 3.629 1 98.19 15 ARG B CA 1
ATOM 1359 C C . ARG B 1 15 ? -16.484 4.777 3.209 1 98.19 15 ARG B C 1
ATOM 1361 O O . ARG B 1 15 ? -16.391 3.746 3.875 1 98.19 15 ARG B O 1
ATOM 1368 N N . GLU B 1 16 ? -17.219 4.836 2.15 1 98.44 16 GLU B N 1
ATOM 1369 C CA . GLU B 1 16 ? -17.906 3.658 1.634 1 98.44 16 GLU B CA 1
ATOM 1370 C C . GLU B 1 16 ? -16.938 2.541 1.294 1 98.44 16 GLU B C 1
ATOM 1372 O O . GLU B 1 16 ? -17.172 1.378 1.623 1 98.44 16 GLU B O 1
ATOM 1377 N N . ALA B 1 17 ? -15.875 2.896 0.667 1 98.75 17 ALA B N 1
ATOM 1378 C CA . ALA B 1 17 ? -14.852 1.922 0.312 1 98.75 17 ALA B CA 1
ATOM 1379 C C . ALA B 1 17 ? -14.25 1.274 1.558 1 98.75 17 ALA B C 1
ATOM 1381 O O . ALA B 1 17 ? -14.188 0.047 1.658 1 98.75 17 ALA B O 1
ATOM 1382 N N . VAL B 1 18 ? -13.891 2.088 2.529 1 98.88 18 VAL B N 1
ATOM 1383 C CA . VAL B 1 18 ? -13.227 1.597 3.732 1 98.88 18 VAL B CA 1
ATOM 1384 C C . VAL B 1 18 ? -14.188 0.71 4.523 1 98.88 18 VAL B C 1
ATOM 1386 O O . VAL B 1 18 ? -13.789 -0.342 5.035 1 98.88 18 VAL B O 1
ATOM 1389 N N . ASP B 1 19 ? -15.43 1.112 4.602 1 98.88 19 ASP B N 1
ATOM 1390 C CA . ASP B 1 19 ? -16.422 0.29 5.281 1 98.88 19 ASP B CA 1
ATOM 1391 C C . ASP B 1 19 ? -16.547 -1.084 4.625 1 98.88 19 ASP B C 1
ATOM 1393 O O . ASP B 1 19 ? -16.625 -2.102 5.316 1 98.88 19 ASP B O 1
ATOM 1397 N N . PHE B 1 20 ? -16.578 -1.036 3.338 1 98.88 20 PHE B N 1
ATOM 1398 C CA . PHE B 1 20 ? -16.656 -2.299 2.611 1 98.88 20 PHE B CA 1
ATOM 1399 C C . PHE B 1 20 ? -15.43 -3.158 2.9 1 98.88 20 PHE B C 1
ATOM 1401 O O . PHE B 1 20 ? -15.547 -4.359 3.152 1 98.88 20 PHE B O 1
ATOM 1408 N N . TYR B 1 21 ? -14.148 -2.592 2.865 1 98.88 21 TYR B N 1
ATOM 1409 C CA . TYR B 1 21 ? -12.914 -3.34 3.09 1 98.88 21 TYR B CA 1
ATOM 1410 C C . TYR B 1 21 ? -12.906 -3.975 4.473 1 98.88 21 TYR B C 1
ATOM 1412 O O . TYR B 1 21 ? -12.633 -5.168 4.617 1 98.88 21 TYR B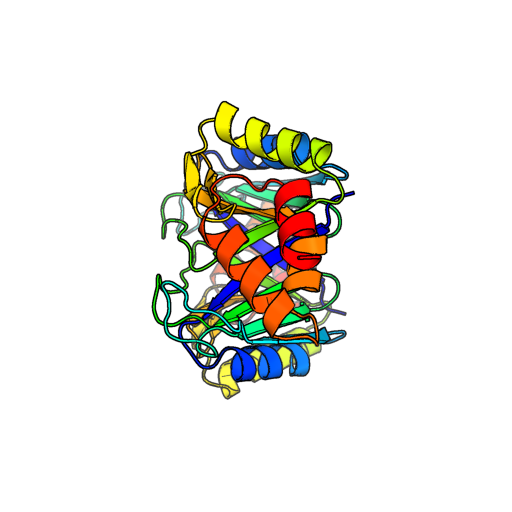 O 1
ATOM 1420 N N . VAL B 1 22 ? -13.258 -3.189 5.48 1 98.75 22 VAL B N 1
ATOM 1421 C CA . VAL B 1 22 ? -13.172 -3.641 6.867 1 98.75 22 VAL B CA 1
ATOM 1422 C C . VAL B 1 22 ? -14.227 -4.707 7.133 1 98.75 22 VAL B C 1
ATOM 1424 O O . VAL B 1 22 ? -14 -5.633 7.918 1 98.75 22 VAL B O 1
ATOM 1427 N N . SER B 1 23 ? -15.352 -4.621 6.441 1 98.5 23 SER B N 1
ATOM 1428 C CA . SER B 1 23 ? -16.406 -5.625 6.605 1 98.5 23 SER B CA 1
ATOM 1429 C C . SER B 1 23 ? -16.047 -6.914 5.875 1 98.5 23 SER B C 1
ATOM 1431 O O . SER B 1 23 ? -16.531 -7.992 6.234 1 98.5 23 SER B O 1
ATOM 1433 N N . THR B 1 24 ? -15.234 -6.84 4.91 1 98.5 24 THR B N 1
ATOM 1434 C CA . THR B 1 24 ? -14.945 -7.965 4.023 1 98.5 24 THR B CA 1
ATOM 1435 C C . THR B 1 24 ? -13.719 -8.734 4.508 1 98.5 24 THR B C 1
ATOM 1437 O O . THR B 1 24 ? -13.68 -9.961 4.426 1 98.5 24 THR B O 1
ATOM 1440 N N . ILE B 1 25 ? -12.711 -8.016 4.957 1 98.38 25 ILE B N 1
ATOM 1441 C CA . ILE B 1 25 ? -11.453 -8.609 5.383 1 98.38 25 ILE B CA 1
ATOM 1442 C C . ILE B 1 25 ? -11.461 -8.812 6.895 1 98.38 25 ILE B C 1
ATOM 1444 O O . ILE B 1 25 ? -11.633 -7.855 7.656 1 98.38 25 ILE B O 1
ATOM 1448 N N . PRO B 1 26 ? -11.234 -9.992 7.332 1 97.44 26 PRO B N 1
ATOM 1449 C CA . PRO B 1 26 ? -11.258 -10.266 8.773 1 97.44 26 PRO B CA 1
ATOM 1450 C C . PRO B 1 26 ? -10.188 -9.5 9.539 1 97.44 26 PRO B C 1
ATOM 1452 O O . PRO B 1 26 ? -9.164 -9.117 8.961 1 97.44 26 PRO B O 1
ATOM 1455 N N . ASN B 1 27 ? -10.477 -9.289 10.875 1 97.69 27 ASN B N 1
ATOM 1456 C CA . ASN B 1 27 ? -9.531 -8.625 11.766 1 97.69 27 ASN B CA 1
ATOM 1457 C C . ASN B 1 27 ? -9.195 -7.219 11.273 1 97.69 27 ASN B C 1
ATOM 1459 O O . ASN B 1 27 ? -8.031 -6.836 11.227 1 97.69 27 ASN B O 1
ATOM 1463 N N . SER B 1 28 ? -10.148 -6.512 10.773 1 98.56 28 SER B N 1
ATOM 1464 C CA . SER B 1 28 ? -10.016 -5.16 10.234 1 98.56 28 SER B CA 1
ATOM 1465 C C . SER B 1 28 ? -10.906 -4.18 10.992 1 98.56 28 SER B C 1
ATOM 1467 O O . SER B 1 28 ? -11.93 -4.566 11.555 1 98.56 28 SER B O 1
ATOM 1469 N N . ALA B 1 29 ? -10.477 -2.967 11.055 1 98.75 29 ALA B N 1
ATOM 1470 C CA . ALA B 1 29 ? -11.258 -1.979 11.797 1 98.75 29 ALA B CA 1
ATOM 1471 C C . ALA B 1 29 ? -10.867 -0.559 11.398 1 98.75 29 ALA B C 1
ATOM 1473 O O . ALA B 1 29 ? -9.727 -0.31 11.008 1 98.75 29 ALA B O 1
ATOM 1474 N N . ILE B 1 30 ? -11.805 0.318 11.516 1 98.56 30 ILE B N 1
ATOM 1475 C CA . ILE B 1 30 ? -11.531 1.747 11.422 1 98.56 30 ILE B CA 1
ATOM 1476 C C . ILE B 1 30 ? -11.094 2.281 12.781 1 98.56 30 ILE B C 1
ATOM 1478 O O . ILE B 1 30 ? -11.719 1.987 13.805 1 98.56 30 ILE B O 1
ATOM 1482 N N . SER B 1 31 ? -10.031 3.023 12.805 1 97.06 31 SER B N 1
ATOM 1483 C CA . SER B 1 31 ? -9.531 3.521 14.086 1 97.06 31 SER B CA 1
ATOM 1484 C C . SER B 1 31 ? -9.852 5 14.266 1 97.06 31 SER B C 1
ATOM 1486 O O . SER B 1 31 ? -9.789 5.527 15.375 1 97.06 31 SER B O 1
ATOM 1488 N N . GLY B 1 32 ? -10.109 5.723 13.164 1 95.5 32 GLY B N 1
ATOM 1489 C CA . GLY B 1 32 ? -10.438 7.137 13.266 1 95.5 32 GLY B CA 1
ATOM 1490 C C . GLY B 1 32 ? -10.773 7.77 11.93 1 95.5 32 GLY B C 1
ATOM 1491 O O . GLY B 1 32 ? -10.43 7.23 10.875 1 95.5 32 GLY B O 1
ATOM 1492 N N . SER B 1 33 ? -11.477 8.805 11.984 1 95.62 33 SER B N 1
ATOM 1493 C CA . SER B 1 33 ? -11.82 9.633 10.836 1 95.62 33 SER B CA 1
ATOM 1494 C C . SER B 1 33 ? -11.82 11.117 11.195 1 95.62 33 SER B C 1
ATOM 1496 O O . SER B 1 33 ? -12.398 11.508 12.219 1 95.62 33 SER B O 1
ATOM 1498 N N . THR B 1 34 ? -11.133 11.844 10.367 1 93.88 34 THR B N 1
ATOM 1499 C CA . THR B 1 34 ? -11.047 13.273 10.648 1 93.88 34 THR B CA 1
ATOM 1500 C C . THR B 1 34 ? -11.266 14.086 9.375 1 93.88 34 THR B C 1
ATOM 1502 O O . THR B 1 34 ? -10.812 13.695 8.297 1 93.88 34 THR B O 1
ATOM 1505 N N . THR B 1 35 ? -11.961 15.211 9.531 1 93.12 35 THR B N 1
ATOM 1506 C CA . THR B 1 35 ? -12.086 16.188 8.461 1 93.12 35 THR B CA 1
ATOM 1507 C C . THR B 1 35 ? -11.125 17.359 8.68 1 93.12 35 THR B C 1
ATOM 1509 O O . THR B 1 35 ? -10.969 17.828 9.805 1 93.12 35 THR B O 1
ATOM 1512 N N . VAL B 1 36 ? -10.492 17.812 7.629 1 90.81 36 VAL B N 1
ATOM 1513 C CA . VAL B 1 36 ? -9.523 18.906 7.715 1 90.81 36 VAL B CA 1
ATOM 1514 C C . VAL B 1 36 ? -10.266 20.234 7.77 1 90.81 36 VAL B C 1
ATOM 1516 O O . VAL B 1 36 ? -11.023 20.578 6.855 1 90.81 36 VAL B O 1
ATOM 1519 N N . PRO B 1 37 ? -9.984 21.016 8.781 1 89.94 37 PRO B N 1
ATOM 1520 C CA . PRO B 1 37 ? -10.766 22.234 9.016 1 89.94 37 PRO B CA 1
ATOM 1521 C C . PRO B 1 37 ? -10.125 23.469 8.398 1 89.94 37 PRO B C 1
ATOM 1523 O O . PRO B 1 37 ? -10.078 24.531 9.031 1 89.94 37 PRO B O 1
ATOM 1526 N N . ALA B 1 38 ? -9.484 23.328 7.363 1 90.94 38 ALA B N 1
ATOM 1527 C CA . ALA B 1 38 ? -8.797 24.453 6.727 1 90.94 38 ALA B CA 1
ATOM 1528 C C . ALA B 1 38 ? -8.945 24.391 5.207 1 90.94 38 ALA B C 1
ATOM 1530 O O . ALA B 1 38 ? -9.328 23.359 4.656 1 90.94 38 ALA B O 1
ATOM 1531 N N . GLU B 1 39 ? -8.727 25.594 4.648 1 90.94 39 GLU B N 1
ATOM 1532 C CA . GLU B 1 39 ? -8.609 25.609 3.191 1 90.94 39 GLU B CA 1
ATOM 1533 C C . GLU B 1 39 ? -7.383 24.828 2.725 1 90.94 39 GLU B C 1
ATOM 1535 O O . GLU B 1 39 ? -6.309 24.938 3.322 1 90.94 39 GLU B O 1
ATOM 1540 N N . THR B 1 40 ? -7.633 23.984 1.856 1 90.38 40 THR B N 1
ATOM 1541 C CA . THR B 1 40 ? -6.562 23.219 1.227 1 90.38 40 THR B CA 1
ATOM 1542 C C . THR B 1 40 ? -6.629 23.344 -0.292 1 90.38 40 THR B C 1
ATOM 1544 O O . THR B 1 40 ? -7.605 23.859 -0.836 1 90.38 40 THR B O 1
ATOM 1547 N N . PRO B 1 41 ? -5.629 22.875 -0.944 1 87.94 41 PRO B N 1
ATOM 1548 C CA . PRO B 1 41 ? -5.699 22.859 -2.408 1 87.94 41 PRO B CA 1
ATOM 1549 C C . PRO B 1 41 ? -6.867 22.031 -2.934 1 87.94 41 PRO B C 1
ATOM 1551 O O . PRO B 1 41 ? -7.305 22.219 -4.07 1 87.94 41 PRO B O 1
ATOM 1554 N N . SER B 1 42 ? -7.375 21.172 -2.15 1 89.25 42 SER B N 1
ATOM 1555 C CA . SER B 1 42 ? -8.438 20.281 -2.582 1 89.25 42 SER B CA 1
ATOM 1556 C C . SER B 1 42 ? -9.812 20.906 -2.367 1 89.25 42 SER B C 1
ATOM 1558 O O . SER B 1 42 ? -10.82 20.375 -2.836 1 89.25 42 SER B O 1
ATOM 1560 N N . GLY B 1 43 ? -9.898 22.016 -1.647 1 89.62 43 GLY B N 1
ATOM 1561 C CA . GLY B 1 43 ? -11.188 22.672 -1.453 1 89.62 43 GLY B CA 1
ATOM 1562 C C . GLY B 1 43 ? -11.297 23.391 -0.124 1 89.62 43 GLY B C 1
ATOM 1563 O O . GLY B 1 43 ? -10.312 23.516 0.608 1 89.62 43 GLY B O 1
ATOM 1564 N N . PRO B 1 44 ? -12.508 23.875 0.179 1 92.38 44 PRO B N 1
ATOM 1565 C CA . PRO B 1 44 ? -12.758 24.609 1.43 1 92.38 44 PRO B CA 1
ATOM 1566 C C . PRO B 1 44 ? -12.727 23.688 2.652 1 92.38 44 PRO B C 1
ATOM 1568 O O . PRO B 1 44 ? -12.633 22.469 2.514 1 92.38 44 PRO B O 1
ATOM 1571 N N . PRO B 1 45 ? -12.789 24.344 3.85 1 91.06 45 PRO B N 1
ATOM 1572 C CA . PRO B 1 45 ? -12.812 23.531 5.066 1 91.06 45 PRO B CA 1
ATOM 1573 C C . PRO B 1 45 ? -13.875 22.438 5.023 1 91.06 45 PRO B C 1
ATOM 1575 O O . PRO B 1 45 ? -15.016 22.703 4.621 1 91.06 45 PRO B O 1
ATOM 1578 N N . GLY B 1 46 ? -13.414 21.203 5.371 1 89.69 46 GLY B N 1
ATOM 1579 C CA . GLY B 1 46 ? -14.352 20.094 5.398 1 89.69 46 GLY B CA 1
ATOM 1580 C C . GLY B 1 46 ? -14.336 19.281 4.121 1 89.69 46 GLY B C 1
ATOM 1581 O O . GLY B 1 46 ? -14.922 18.188 4.07 1 89.69 46 GLY B O 1
ATOM 1582 N N . SER B 1 47 ? -13.625 19.703 3.105 1 92.69 47 SER B N 1
ATOM 1583 C CA . SER B 1 47 ? -13.625 19.031 1.806 1 92.69 47 SER B CA 1
ATOM 1584 C C . SER B 1 47 ? -12.711 17.812 1.807 1 92.69 47 SER B C 1
ATOM 1586 O O . SER B 1 47 ? -12.789 16.984 0.902 1 92.69 47 SER B O 1
ATOM 1588 N N . VAL B 1 48 ? -11.844 17.75 2.801 1 95 48 VAL B N 1
ATOM 1589 C CA . VAL B 1 48 ? -10.867 16.672 2.861 1 95 48 VAL B CA 1
ATOM 1590 C C . VAL B 1 48 ? -11.133 15.805 4.086 1 95 48 VAL B C 1
ATOM 1592 O O . VAL B 1 48 ? -11.266 16.312 5.203 1 95 48 VAL B O 1
ATOM 1595 N N . THR B 1 49 ? -11.25 14.539 3.893 1 96.44 49 THR B N 1
ATOM 1596 C CA . THR B 1 49 ? -11.445 13.57 4.969 1 96.44 49 THR B CA 1
ATOM 1597 C C . THR B 1 49 ? -10.305 12.547 4.98 1 96.44 49 THR B C 1
ATOM 1599 O O . THR B 1 49 ? -9.883 12.07 3.93 1 96.44 49 THR B O 1
ATOM 1602 N N . VAL B 1 50 ? -9.82 12.273 6.16 1 96.62 50 VAL B N 1
ATOM 1603 C CA . VAL B 1 50 ? -8.789 11.258 6.383 1 96.62 50 VAL B CA 1
ATOM 1604 C C . VAL B 1 50 ? -9.359 10.133 7.254 1 96.62 50 VAL B C 1
ATOM 1606 O O . VAL B 1 50 ? -9.867 10.383 8.344 1 96.62 50 VAL B O 1
ATOM 1609 N N . ILE B 1 51 ? -9.258 8.922 6.805 1 98.12 51 ILE B N 1
ATOM 1610 C CA . ILE B 1 51 ? -9.75 7.758 7.527 1 98.12 51 ILE B CA 1
ATOM 1611 C C . ILE B 1 51 ? -8.594 6.812 7.832 1 98.12 51 ILE B C 1
ATOM 1613 O O . ILE B 1 51 ? -7.902 6.348 6.918 1 98.12 51 ILE B O 1
ATOM 1617 N N . GLU B 1 52 ? -8.336 6.582 9.039 1 97.94 52 GLU B N 1
ATOM 1618 C CA . GLU B 1 52 ? -7.336 5.605 9.461 1 97.94 52 GLU B CA 1
ATOM 1619 C C . GLU B 1 52 ? -7.969 4.246 9.734 1 97.94 52 GLU B C 1
ATOM 1621 O O . GLU B 1 52 ? -8.992 4.16 10.422 1 97.94 52 GLU B O 1
ATOM 1626 N N . PHE B 1 53 ? -7.371 3.18 9.188 1 98.62 53 PHE B N 1
ATOM 1627 C CA . PHE B 1 53 ? -7.934 1.847 9.375 1 98.62 53 PHE B CA 1
ATOM 1628 C C . PHE B 1 53 ? -6.855 0.779 9.211 1 98.62 53 PHE B C 1
ATOM 1630 O O . PHE B 1 53 ? -5.723 1.085 8.844 1 98.62 53 PHE B O 1
ATOM 1637 N N . ARG B 1 54 ? -7.223 -0.396 9.617 1 98.5 54 ARG B N 1
ATOM 1638 C CA . ARG B 1 54 ? -6.352 -1.554 9.438 1 98.5 54 ARG B CA 1
ATOM 1639 C C . ARG B 1 54 ? -7.062 -2.662 8.672 1 98.5 54 ARG B C 1
ATOM 1641 O O . ARG B 1 54 ? -8.266 -2.883 8.859 1 98.5 54 ARG B O 1
ATOM 1648 N N . LEU B 1 55 ? -6.398 -3.293 7.844 1 98.62 55 LEU B N 1
ATOM 1649 C CA . LEU B 1 55 ? -6.77 -4.578 7.262 1 98.62 55 LEU B CA 1
ATOM 1650 C C . LEU B 1 55 ? -5.84 -5.688 7.746 1 98.62 55 LEU B C 1
ATOM 1652 O O . LEU B 1 55 ? -4.645 -5.672 7.453 1 98.62 55 LEU B O 1
ATOM 1656 N N . GLY B 1 56 ? -6.422 -6.66 8.5 1 97.31 56 GLY B N 1
ATOM 1657 C CA . GLY B 1 56 ? -5.516 -7.562 9.188 1 97.31 56 GLY B CA 1
ATOM 1658 C C . GLY B 1 56 ? -4.547 -6.84 10.109 1 97.31 56 GLY B C 1
ATOM 1659 O O . GLY B 1 56 ? -4.961 -6.074 10.977 1 97.31 56 GLY B O 1
ATOM 1660 N N . ASP B 1 57 ? -3.283 -6.98 9.82 1 96 57 ASP B N 1
ATOM 1661 C CA . ASP B 1 57 ? -2.277 -6.355 10.68 1 96 57 ASP B CA 1
ATOM 1662 C C . ASP B 1 57 ? -1.594 -5.191 9.961 1 96 57 ASP B C 1
ATOM 1664 O O . ASP B 1 57 ? -0.549 -4.711 10.398 1 96 57 ASP B O 1
ATOM 1668 N N . GLN B 1 58 ? -2.139 -4.809 8.867 1 98.31 58 GLN B N 1
ATOM 1669 C CA . GLN B 1 58 ? -1.536 -3.756 8.055 1 98.31 58 GLN B CA 1
ATOM 1670 C C . GLN B 1 58 ? -2.24 -2.42 8.281 1 98.31 58 GLN B C 1
ATOM 1672 O O . GLN B 1 58 ? -3.471 -2.361 8.32 1 98.31 58 GLN B O 1
ATOM 1677 N N . ASN B 1 59 ? -1.492 -1.394 8.406 1 98.44 59 ASN B N 1
ATOM 1678 C CA . ASN B 1 59 ? -2.029 -0.053 8.609 1 98.44 59 ASN B CA 1
ATOM 1679 C C . ASN B 1 59 ? -2.303 0.65 7.285 1 98.44 59 ASN B C 1
ATOM 1681 O O . ASN B 1 59 ? -1.456 0.648 6.391 1 98.44 59 ASN B O 1
ATOM 1685 N N . PHE B 1 60 ? -3.465 1.353 7.215 1 98.81 60 PHE B N 1
ATOM 1686 C CA . PHE B 1 60 ? -3.854 2.115 6.035 1 98.81 60 PHE B CA 1
ATOM 1687 C C . PHE B 1 60 ? -4.406 3.48 6.43 1 98.81 60 PHE B C 1
ATOM 1689 O O . PHE B 1 60 ? -4.934 3.646 7.531 1 98.81 60 PHE B O 1
ATOM 1696 N N . THR B 1 61 ? -4.285 4.398 5.555 1 98.44 61 THR B N 1
ATOM 1697 C CA . THR B 1 61 ? -5.023 5.656 5.574 1 98.44 61 THR B CA 1
ATOM 1698 C C . THR B 1 61 ? -5.699 5.906 4.227 1 98.44 61 THR B C 1
ATOM 1700 O O . THR B 1 61 ? -5.098 5.699 3.174 1 98.44 61 THR B O 1
ATOM 1703 N N . ALA B 1 62 ? -6.934 6.234 4.254 1 98.5 62 ALA B N 1
ATOM 1704 C CA . ALA B 1 62 ? -7.656 6.699 3.074 1 98.5 62 ALA B CA 1
ATOM 1705 C C . ALA B 1 62 ? -7.887 8.211 3.131 1 98.5 62 ALA B C 1
ATOM 1707 O O . ALA B 1 62 ? -8.383 8.727 4.133 1 98.5 62 ALA B O 1
ATOM 1708 N N . LEU B 1 63 ? -7.504 8.875 2.135 1 97.31 63 LEU B N 1
ATOM 1709 C CA . LEU B 1 63 ? -7.766 10.297 1.951 1 97.31 63 LEU B CA 1
ATOM 1710 C C . LEU B 1 63 ? -8.875 10.523 0.927 1 97.31 63 LEU B C 1
ATOM 1712 O O . LEU B 1 63 ? -8.859 9.914 -0.148 1 97.31 63 LEU B O 1
ATOM 1716 N N . GLU B 1 64 ? -9.805 11.242 1.268 1 97.12 64 GLU B N 1
ATOM 1717 C CA . GLU B 1 64 ? -10.773 11.766 0.31 1 97.12 64 GLU B CA 1
ATOM 1718 C C . GLU B 1 64 ? -10.539 13.25 0.048 1 97.12 64 GLU B C 1
ATOM 1720 O O . GLU B 1 64 ? -10.789 14.086 0.917 1 97.12 64 GLU B O 1
ATOM 1725 N N . ALA B 1 65 ? -10.078 13.562 -1.064 1 94.94 65 ALA B N 1
ATOM 1726 C CA . ALA B 1 65 ? -9.672 14.938 -1.314 1 94.94 65 ALA B CA 1
ATOM 1727 C C . ALA B 1 65 ? -9.906 15.328 -2.77 1 94.94 65 ALA B C 1
ATOM 1729 O O . ALA B 1 65 ? -9.094 16.031 -3.377 1 94.94 65 ALA B O 1
ATOM 1730 N N . GLY B 1 66 ? -10.992 14.852 -3.436 1 92.44 66 GLY B N 1
ATOM 1731 C CA . GLY B 1 66 ? -11.281 15.188 -4.82 1 92.44 66 GLY B CA 1
ATOM 1732 C C . GLY B 1 66 ? -10.375 14.477 -5.809 1 92.44 66 GLY B C 1
ATOM 1733 O O . GLY B 1 66 ? -9.531 13.664 -5.418 1 92.44 66 GLY B O 1
ATOM 1734 N N . PRO B 1 67 ? -10.578 14.828 -7.098 1 88.69 67 PRO B N 1
ATOM 1735 C CA . PRO B 1 67 ? -9.914 14.047 -8.141 1 88.69 67 PRO B CA 1
ATOM 1736 C C . PRO B 1 67 ? -8.414 14.305 -8.203 1 88.69 67 PRO B C 1
ATOM 1738 O O . PRO B 1 67 ? -7.973 15.438 -8 1 88.69 67 PRO B O 1
ATOM 1741 N N . LEU B 1 68 ? -7.652 13.32 -8.289 1 88.44 68 LEU B N 1
ATOM 1742 C CA . LEU B 1 68 ? -6.234 13.281 -8.633 1 88.44 68 LEU B CA 1
ATOM 1743 C C . LEU B 1 68 ? -5.949 12.156 -9.625 1 88.44 68 LEU B C 1
ATOM 1745 O O . LEU B 1 68 ? -6.629 12.031 -10.648 1 88.44 68 LEU B O 1
ATOM 1749 N N . ASP B 1 69 ? -4.852 11.414 -9.5 1 92.06 69 ASP B N 1
ATOM 1750 C CA . ASP B 1 69 ? -4.547 10.266 -10.344 1 92.06 69 ASP B CA 1
ATOM 1751 C C . ASP B 1 69 ? -5.438 9.078 -10 1 92.06 69 ASP B C 1
ATOM 1753 O O . ASP B 1 69 ? -5.742 8.844 -8.828 1 92.06 69 ASP B O 1
ATOM 1757 N N . PRO B 1 70 ? -5.875 8.414 -11.047 1 95.06 70 PRO B N 1
ATOM 1758 C CA . PRO B 1 70 ? -6.613 7.188 -10.742 1 95.06 70 PRO B CA 1
ATOM 1759 C C . PRO B 1 70 ? -5.715 6.062 -10.234 1 95.06 70 PRO B C 1
ATOM 1761 O O . PRO B 1 70 ? -4.516 6.047 -10.531 1 95.06 70 PRO B O 1
ATOM 1764 N N . PHE B 1 71 ? -6.312 5.148 -9.438 1 97.06 71 PHE B N 1
ATOM 1765 C CA . PHE B 1 71 ? -5.602 3.916 -9.125 1 97.06 71 PHE B CA 1
ATOM 1766 C C . PHE B 1 71 ? -5.234 3.162 -10.398 1 97.06 71 PHE B C 1
ATOM 1768 O O . PHE B 1 71 ? -5.926 3.271 -11.406 1 97.06 71 PHE B O 1
ATOM 1775 N N . ASN B 1 72 ? -4.145 2.426 -10.367 1 96.12 72 ASN B N 1
ATOM 1776 C CA . ASN B 1 72 ? -3.734 1.54 -11.453 1 96.12 72 ASN B CA 1
ATOM 1777 C C . ASN B 1 72 ? -3.002 0.309 -10.922 1 96.12 72 ASN B C 1
ATOM 1779 O O . ASN B 1 72 ? -2.965 0.075 -9.719 1 96.12 72 ASN B O 1
ATOM 1783 N N . HIS B 1 73 ? -2.438 -0.46 -11.812 1 96 73 HIS B N 1
ATOM 1784 C CA . HIS B 1 73 ? -1.923 -1.774 -11.445 1 96 73 HIS B CA 1
ATOM 1785 C C . HIS B 1 73 ? -0.541 -1.666 -10.805 1 96 73 HIS B C 1
ATOM 1787 O O . HIS B 1 73 ? -0.014 -2.65 -10.281 1 96 73 HIS B O 1
ATOM 1793 N N . ALA B 1 74 ? 0.029 -0.454 -10.812 1 96.44 74 ALA B N 1
ATOM 1794 C CA . ALA B 1 74 ? 1.375 -0.305 -10.266 1 96.44 74 ALA B CA 1
ATOM 1795 C C . ALA B 1 74 ? 1.397 -0.612 -8.773 1 96.44 74 ALA B C 1
ATOM 1797 O O . ALA B 1 74 ? 2.451 -0.924 -8.211 1 96.44 74 ALA B O 1
ATOM 1798 N N . TYR B 1 75 ? 0.214 -0.445 -8.164 1 97.5 75 TYR B N 1
ATOM 1799 C CA . TYR B 1 75 ? 0.017 -0.833 -6.773 1 97.5 75 TYR B CA 1
ATOM 1800 C C . TYR B 1 75 ? -1.246 -1.672 -6.617 1 97.5 75 TYR B C 1
ATOM 1802 O O . TYR B 1 75 ? -2.271 -1.384 -7.238 1 97.5 75 TYR B O 1
ATOM 1810 N N . SER B 1 76 ? -1.163 -2.658 -5.742 1 98.44 76 SER B N 1
ATOM 1811 C CA . SER B 1 76 ? -2.322 -3.475 -5.395 1 98.44 76 SER B CA 1
ATOM 1812 C C . SER B 1 76 ? -2.215 -4 -3.967 1 98.44 76 SER B C 1
ATOM 1814 O O . SER B 1 76 ? -1.168 -3.875 -3.328 1 98.44 76 SER B O 1
ATOM 1816 N N . ILE B 1 77 ? -3.295 -4.465 -3.453 1 98.81 77 ILE B N 1
ATOM 1817 C CA . ILE B 1 77 ? -3.332 -5.129 -2.154 1 98.81 77 ILE B CA 1
ATOM 1818 C C . ILE B 1 77 ? -3.557 -6.625 -2.344 1 98.81 77 ILE B C 1
ATOM 1820 O O . ILE B 1 77 ? -4.527 -7.039 -2.984 1 98.81 77 ILE B O 1
ATOM 1824 N N . GLN B 1 78 ? -2.662 -7.41 -1.829 1 98.56 78 GLN B N 1
ATOM 1825 C CA . GLN B 1 78 ? -2.805 -8.867 -1.859 1 98.56 78 GLN B CA 1
ATOM 1826 C C . GLN B 1 78 ? -3.473 -9.375 -0.586 1 98.56 78 GLN B C 1
ATOM 1828 O O . GLN B 1 78 ? -3.094 -8.984 0.52 1 98.56 78 GLN B O 1
ATOM 1833 N N . VAL B 1 79 ? -4.414 -10.148 -0.732 1 98.62 79 VAL B N 1
ATOM 1834 C CA . VAL B 1 79 ? -5.035 -10.898 0.357 1 98.62 79 VAL B CA 1
ATOM 1835 C C . VAL B 1 79 ? -4.68 -12.375 0.235 1 98.62 79 VAL B C 1
ATOM 1837 O O . VAL B 1 79 ? -5.262 -13.094 -0.581 1 98.62 79 VAL B O 1
ATOM 1840 N N . ALA B 1 80 ? -3.758 -12.789 1.023 1 98.06 80 ALA B N 1
ATOM 1841 C CA . ALA B 1 80 ? -3.293 -14.172 0.995 1 98.06 80 ALA B CA 1
ATOM 1842 C C . ALA B 1 80 ? -4.141 -15.055 1.91 1 98.06 80 ALA B C 1
ATOM 1844 O O . ALA B 1 80 ? -4.051 -14.953 3.137 1 98.06 80 ALA B O 1
ATOM 1845 N N . CYS B 1 81 ? -4.863 -15.945 1.335 1 98 81 CYS B N 1
ATOM 1846 C CA . CYS B 1 81 ? -5.875 -16.719 2.041 1 98 81 CYS B CA 1
ATOM 1847 C C . CYS B 1 81 ? -5.352 -18.109 2.377 1 98 81 CYS B C 1
ATOM 1849 O O . CYS B 1 81 ? -4.562 -18.688 1.623 1 98 81 CYS B O 1
ATOM 1851 N N . ASP B 1 82 ? -5.914 -18.703 3.432 1 96.06 82 ASP B N 1
ATOM 1852 C CA . ASP B 1 82 ? -5.43 -19.984 3.93 1 96.06 82 ASP B CA 1
ATOM 1853 C C . ASP B 1 82 ? -6.277 -21.125 3.4 1 96.06 82 ASP B C 1
ATOM 1855 O O . ASP B 1 82 ? -5.863 -22.297 3.451 1 96.06 82 ASP B O 1
ATOM 1859 N N . SER B 1 83 ? -7.5 -20.875 2.992 1 97.62 83 SER B N 1
ATOM 1860 C CA . SER B 1 83 ? -8.398 -21.922 2.527 1 97.62 83 SER B CA 1
ATOM 1861 C C . SER B 1 83 ? -9.195 -21.469 1.309 1 97.62 83 SER B C 1
ATOM 1863 O O . SER B 1 83 ? -9.328 -20.266 1.061 1 97.62 83 SER B O 1
ATOM 1865 N N . GLN B 1 84 ? -9.672 -22.453 0.591 1 98.44 84 GLN B N 1
ATOM 1866 C CA . GLN B 1 84 ? -10.516 -22.156 -0.562 1 98.44 84 GLN B CA 1
ATOM 1867 C C . GLN B 1 84 ? -11.766 -21.375 -0.146 1 98.44 84 GLN B C 1
ATOM 1869 O O . GLN B 1 84 ? -12.203 -20.469 -0.854 1 98.44 84 GLN B O 1
ATOM 1874 N N . GLU B 1 85 ? -12.336 -21.781 0.959 1 98.31 85 GLU B N 1
ATOM 1875 C CA . GLU B 1 85 ? -13.547 -21.125 1.455 1 98.31 85 GLU B CA 1
ATOM 1876 C C . GLU B 1 85 ? -13.312 -19.641 1.717 1 98.31 85 GLU B C 1
ATOM 1878 O O . GLU B 1 85 ? -14.133 -18.797 1.335 1 98.31 85 GLU B O 1
ATOM 1883 N N . GLU B 1 86 ? -12.227 -19.375 2.373 1 98.19 86 GLU B N 1
ATOM 1884 C CA . GLU B 1 86 ? -11.875 -17.984 2.656 1 98.19 86 GLU B CA 1
ATOM 1885 C C . GLU B 1 86 ? -11.648 -17.203 1.367 1 98.19 86 GLU B C 1
ATOM 1887 O O . GLU B 1 86 ? -12.148 -16.078 1.225 1 98.19 86 GLU B O 1
ATOM 1892 N N . LEU B 1 87 ? -10.914 -17.781 0.456 1 98.62 87 LEU B N 1
ATOM 1893 C CA . LEU B 1 87 ? -10.625 -17.172 -0.838 1 98.62 87 LEU B CA 1
ATOM 1894 C C . LEU B 1 87 ? -11.914 -16.875 -1.598 1 98.62 87 LEU B C 1
ATOM 1896 O O . LEU B 1 87 ? -12.109 -15.766 -2.088 1 98.62 87 LEU B O 1
ATOM 1900 N N . ASP B 1 88 ? -12.773 -17.844 -1.623 1 98.69 88 ASP B N 1
ATOM 1901 C CA . ASP B 1 88 ? -14.039 -17.688 -2.328 1 98.69 88 ASP B CA 1
ATOM 1902 C C . ASP B 1 88 ? -14.883 -16.578 -1.709 1 98.69 88 ASP B C 1
ATOM 1904 O O . ASP B 1 88 ? -15.477 -15.766 -2.426 1 98.69 88 ASP B O 1
ATOM 1908 N N . ARG B 1 89 ? -14.938 -16.578 -0.446 1 98.62 89 ARG B N 1
ATOM 1909 C CA . ARG B 1 89 ? -15.758 -15.594 0.257 1 98.62 89 ARG B CA 1
ATOM 1910 C C . ARG B 1 89 ? -15.305 -14.172 -0.076 1 98.62 89 ARG B C 1
ATOM 1912 O O . ARG B 1 89 ? -16.125 -13.32 -0.42 1 98.62 89 ARG B O 1
ATOM 1919 N N . ILE B 1 90 ? -14.07 -13.938 0.033 1 98.75 90 ILE B N 1
ATOM 1920 C CA . ILE B 1 90 ? -13.547 -12.594 -0.205 1 98.75 90 ILE B CA 1
ATOM 1921 C C . ILE B 1 90 ? -13.68 -12.242 -1.685 1 98.75 90 ILE B C 1
ATOM 1923 O O . ILE B 1 90 ? -14.102 -11.133 -2.029 1 98.75 90 ILE B O 1
ATOM 1927 N N . TRP B 1 91 ? -13.367 -13.211 -2.572 1 98.75 91 TRP B N 1
ATOM 1928 C CA . TRP B 1 91 ? -13.484 -13.031 -4.016 1 98.75 91 TRP B CA 1
ATOM 1929 C C . TRP B 1 91 ? -14.906 -12.617 -4.395 1 98.75 91 TRP B C 1
ATOM 1931 O O . TRP B 1 91 ? -15.102 -11.602 -5.074 1 98.75 91 TRP B O 1
ATOM 1941 N N . HIS B 1 92 ? -15.82 -13.289 -3.904 1 98.75 92 HIS B N 1
ATOM 1942 C CA . HIS B 1 92 ? -17.203 -13.031 -4.277 1 98.75 92 HIS B CA 1
ATOM 1943 C C . HIS B 1 92 ? -17.734 -11.758 -3.633 1 98.75 92 HIS B C 1
ATOM 1945 O O . HIS B 1 92 ? -18.547 -11.047 -4.223 1 98.75 92 HIS B O 1
ATOM 1951 N N . ALA B 1 93 ? -17.312 -11.469 -2.439 1 98.75 93 ALA B N 1
ATOM 1952 C CA . ALA B 1 93 ? -17.703 -10.203 -1.817 1 98.75 93 ALA B CA 1
ATOM 1953 C C . ALA B 1 93 ? -17.328 -9.016 -2.703 1 98.75 93 ALA B C 1
ATOM 1955 O O . ALA B 1 93 ? -18.141 -8.102 -2.898 1 98.75 93 ALA B O 1
ATOM 1956 N N . PHE B 1 94 ? -16.109 -9.047 -3.264 1 98.75 94 PHE B N 1
ATOM 1957 C CA . PHE B 1 94 ? -15.656 -7.953 -4.117 1 98.75 94 PHE B CA 1
ATOM 1958 C C . PHE B 1 94 ? -16.469 -7.898 -5.406 1 98.75 94 PHE B C 1
ATOM 1960 O O . PHE B 1 94 ? -16.875 -6.824 -5.844 1 98.75 94 PHE B O 1
ATOM 1967 N N . LEU B 1 95 ? -16.672 -9.055 -6.039 1 98.69 95 LEU B N 1
ATOM 1968 C CA . LEU B 1 95 ? -17.391 -9.086 -7.305 1 98.69 95 LEU B CA 1
ATOM 1969 C C . LEU B 1 95 ? -18.844 -8.656 -7.109 1 98.69 95 LEU B C 1
ATOM 1971 O O . LEU B 1 95 ? -19.391 -7.91 -7.926 1 98.69 95 LEU B O 1
ATOM 1975 N N . ASP B 1 96 ? -19.484 -9.102 -6.023 1 98.69 96 ASP B N 1
ATOM 1976 C CA . ASP B 1 96 ? -20.875 -8.766 -5.73 1 98.69 96 ASP B CA 1
ATOM 1977 C C . ASP B 1 96 ? -21.031 -7.277 -5.43 1 98.69 96 ASP B C 1
ATOM 1979 O O . ASP B 1 96 ? -22.125 -6.727 -5.535 1 98.69 96 ASP B O 1
ATOM 1983 N N . ASN B 1 97 ? -19.969 -6.688 -5.055 1 98.5 97 ASN B N 1
ATOM 1984 C CA . ASN B 1 97 ? -19.984 -5.262 -4.75 1 98.5 97 ASN B CA 1
ATOM 1985 C C . ASN B 1 97 ? -19.531 -4.426 -5.941 1 98.5 97 ASN B C 1
ATOM 1987 O O . ASN B 1 97 ? -19.031 -3.311 -5.77 1 98.5 97 ASN B O 1
ATOM 1991 N N . GLY B 1 98 ? -19.516 -5.039 -7.113 1 98.38 98 GLY B N 1
ATOM 1992 C CA . GLY B 1 98 ? -19.266 -4.277 -8.328 1 98.38 98 GLY B CA 1
ATOM 1993 C C . GLY B 1 98 ? -17.844 -4.434 -8.844 1 98.38 98 GLY B C 1
ATOM 1994 O O . GLY B 1 98 ? -17.453 -3.762 -9.797 1 98.38 98 GLY B O 1
ATOM 1995 N N . GLY B 1 99 ? -17.062 -5.242 -8.219 1 98.44 99 GLY B N 1
ATOM 1996 C CA . GLY B 1 99 ? -15.711 -5.5 -8.695 1 98.44 99 GLY B CA 1
ATOM 1997 C C . GLY B 1 99 ? -15.672 -6.273 -10 1 98.44 99 GLY B C 1
ATOM 1998 O O . GLY B 1 99 ? -16.672 -6.902 -10.383 1 98.44 99 GLY B O 1
ATOM 1999 N N . GLN B 1 100 ? -14.547 -6.148 -10.641 1 98.62 100 GLN B N 1
ATOM 2000 C CA . GLN B 1 100 ? -14.32 -6.859 -11.891 1 98.62 100 GLN B CA 1
ATOM 2001 C C . GLN B 1 100 ? -13.133 -7.809 -11.781 1 98.62 100 GLN B C 1
ATOM 2003 O O . GLN B 1 1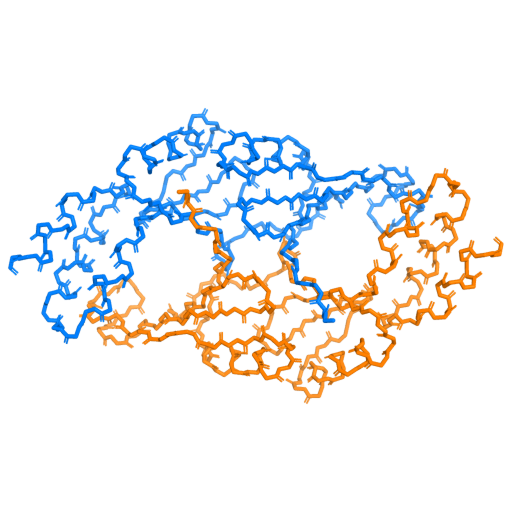00 ? -12.039 -7.398 -11.406 1 98.62 100 GLN B O 1
ATOM 2008 N N . ALA B 1 101 ? -13.398 -9.008 -12.188 1 98.44 101 ALA B N 1
ATOM 2009 C CA . ALA B 1 101 ? -12.359 -10.031 -12.133 1 98.44 101 ALA B CA 1
ATOM 2010 C C . ALA B 1 101 ? -11.336 -9.836 -13.234 1 98.44 101 ALA B C 1
ATOM 2012 O O . ALA B 1 101 ? -11.68 -9.406 -14.344 1 98.44 101 ALA B O 1
ATOM 2013 N N . GLU B 1 102 ? -10.141 -10.117 -12.984 1 97.12 102 GLU B N 1
ATOM 2014 C CA . GLU B 1 102 ? -9.039 -10.219 -13.938 1 97.12 102 GLU B CA 1
ATOM 2015 C C . GLU B 1 102 ? -8.312 -11.555 -13.805 1 97.12 102 GLU B C 1
ATOM 2017 O O . GLU B 1 102 ? -8.633 -12.352 -12.922 1 97.12 102 GLU B O 1
ATOM 2022 N N . HIS B 1 103 ? -7.43 -11.781 -14.695 1 95.12 103 HIS B N 1
ATOM 2023 C CA . HIS B 1 103 ? -6.707 -13.047 -14.68 1 95.12 103 HIS B CA 1
ATOM 2024 C C . HIS B 1 103 ? -5.785 -13.141 -13.469 1 95.12 103 HIS B C 1
ATOM 2026 O O . HIS B 1 103 ? -5.371 -12.125 -12.914 1 95.12 103 HIS B O 1
ATOM 2032 N N . CYS B 1 104 ? -5.52 -14.398 -13.016 1 96.75 104 CYS B N 1
ATOM 2033 C CA . CYS B 1 104 ? -4.52 -14.766 -12.023 1 96.75 104 CYS B CA 1
ATOM 2034 C C . CYS B 1 104 ? -4.84 -14.148 -10.672 1 96.75 104 CYS B C 1
ATOM 2036 O O . CYS B 1 104 ? -3.949 -13.648 -9.984 1 96.75 104 CYS B O 1
ATOM 2038 N N . GLY B 1 105 ? -6.121 -14.125 -10.336 1 98.19 105 GLY B N 1
ATOM 2039 C CA . GLY B 1 105 ? -6.531 -13.734 -8.992 1 98.19 105 GLY B CA 1
ATOM 2040 C C . GLY B 1 105 ? -6.621 -12.234 -8.805 1 98.19 105 GLY B C 1
ATOM 2041 O O . GLY B 1 105 ? -6.863 -11.758 -7.695 1 98.19 105 GLY B O 1
ATOM 2042 N N . TRP B 1 106 ? -6.375 -11.508 -9.875 1 98.06 106 TRP B N 1
ATOM 2043 C CA . TRP B 1 106 ? -6.488 -10.055 -9.82 1 98.06 106 TRP B CA 1
ATOM 2044 C C . TRP B 1 106 ? -7.945 -9.617 -9.945 1 98.06 106 TRP B C 1
ATOM 2046 O O . TRP B 1 106 ? -8.758 -10.305 -10.57 1 98.06 106 TRP B O 1
ATOM 2056 N N . LEU B 1 107 ? -8.258 -8.523 -9.406 1 98.12 107 LEU B N 1
ATOM 2057 C CA . LEU B 1 107 ? -9.516 -7.848 -9.688 1 98.12 107 LEU B CA 1
ATOM 2058 C C . LEU B 1 107 ? -9.414 -6.359 -9.375 1 98.12 107 LEU B C 1
ATOM 2060 O O . LEU B 1 107 ? -8.508 -5.93 -8.656 1 98.12 107 LEU B O 1
ATOM 2064 N N . LYS B 1 108 ? -10.234 -5.586 -9.984 1 98.38 108 LYS B N 1
ATOM 2065 C CA . LYS B 1 108 ? -10.422 -4.164 -9.695 1 98.38 108 LYS B CA 1
ATOM 2066 C C . LYS B 1 108 ? -11.742 -3.92 -8.977 1 98.38 108 LYS B C 1
ATOM 2068 O O . LYS B 1 108 ? -12.805 -4.359 -9.43 1 98.38 108 LYS B O 1
ATOM 2073 N N . ASP B 1 109 ? -11.664 -3.275 -7.859 1 98.44 109 ASP B N 1
ATOM 2074 C CA . ASP B 1 109 ? -12.922 -3.047 -7.152 1 98.44 109 ASP B CA 1
ATOM 2075 C C . ASP B 1 109 ? -13.672 -1.859 -7.738 1 98.44 109 ASP B C 1
ATOM 2077 O O . ASP B 1 109 ? -13.219 -1.242 -8.703 1 98.44 109 ASP B O 1
ATOM 2081 N N . ARG B 1 110 ? -14.812 -1.627 -7.195 1 97.31 110 ARG B N 1
ATOM 2082 C CA . ARG B 1 110 ? -15.711 -0.644 -7.793 1 97.31 110 ARG B CA 1
ATOM 2083 C C . ARG B 1 110 ? -15.109 0.754 -7.746 1 97.31 110 ARG B C 1
ATOM 2085 O O . ARG B 1 110 ? -15.523 1.642 -8.492 1 97.31 110 ARG B O 1
ATOM 2092 N N . TRP B 1 111 ? -14.156 1.012 -6.879 1 97.69 111 TRP B N 1
ATOM 2093 C CA . TRP B 1 111 ? -13.531 2.322 -6.746 1 97.69 111 TRP B CA 1
ATOM 2094 C C . TRP B 1 111 ? -12.242 2.395 -7.562 1 97.69 111 TRP B C 1
ATOM 2096 O O . TRP B 1 111 ? -11.57 3.426 -7.582 1 97.69 111 TRP B O 1
ATOM 2106 N N . GLY B 1 112 ? -11.867 1.301 -8.18 1 97.31 112 GLY B N 1
ATOM 2107 C CA . GLY B 1 112 ? -10.742 1.301 -9.102 1 97.31 112 GLY B CA 1
ATOM 2108 C C . GLY B 1 112 ? -9.477 0.733 -8.492 1 97.31 112 GLY B C 1
ATOM 2109 O O . GLY B 1 112 ? -8.461 0.587 -9.18 1 97.31 112 GLY B O 1
ATOM 2110 N N . LEU B 1 113 ? -9.477 0.394 -7.258 1 98.56 113 LEU B N 1
ATOM 2111 C CA . LEU B 1 113 ? -8.305 -0.164 -6.59 1 98.56 113 LEU B CA 1
ATOM 2112 C C . LEU B 1 113 ? -8.07 -1.61 -7.012 1 98.56 113 LEU B C 1
ATOM 2114 O O . LEU B 1 113 ? -9.016 -2.395 -7.105 1 98.56 113 LEU B O 1
ATOM 2118 N N . SER B 1 114 ? -6.832 -1.956 -7.316 1 98.44 114 SER B N 1
ATOM 2119 C CA . SER B 1 114 ? -6.469 -3.314 -7.707 1 98.44 114 SER B CA 1
ATOM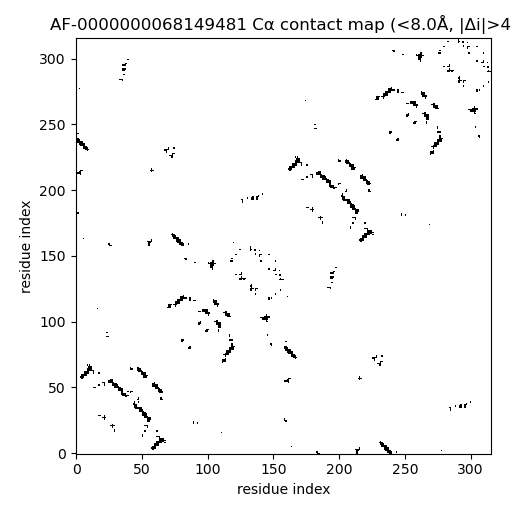 2120 C C . SER B 1 114 ? -6.242 -4.195 -6.484 1 98.44 114 SER B C 1
ATOM 2122 O O . SER B 1 114 ? -5.594 -3.777 -5.52 1 98.44 114 SER B O 1
ATOM 2124 N N . TRP B 1 115 ? -6.707 -5.391 -6.574 1 98.81 115 TRP B N 1
ATOM 2125 C CA . TRP B 1 115 ? -6.555 -6.398 -5.531 1 98.81 115 TRP B CA 1
ATOM 2126 C C . TRP B 1 115 ? -6.039 -7.711 -6.121 1 98.81 115 TRP B C 1
ATOM 2128 O O . TRP B 1 115 ? -6.234 -7.984 -7.305 1 98.81 115 TRP B O 1
ATOM 2138 N N . GLN B 1 116 ? -5.363 -8.43 -5.336 1 98.62 116 GLN B N 1
ATOM 2139 C CA . GLN B 1 116 ? -5.023 -9.82 -5.625 1 98.62 116 GLN B CA 1
ATOM 2140 C C . GLN B 1 116 ? -5.523 -10.742 -4.523 1 98.62 116 GLN B C 1
ATOM 2142 O O . GLN B 1 116 ? -5.078 -10.656 -3.377 1 98.62 116 GLN B O 1
ATOM 2147 N N . ILE B 1 117 ? -6.48 -11.555 -4.785 1 98.75 117 ILE B N 1
ATOM 2148 C CA . ILE B 1 117 ? -6.945 -12.578 -3.855 1 98.75 117 ILE B CA 1
ATOM 2149 C C . ILE B 1 117 ? -6.281 -13.914 -4.184 1 98.75 117 ILE B C 1
ATOM 2151 O O . ILE B 1 117 ? -6.641 -14.57 -5.164 1 98.75 117 ILE B O 1
ATOM 2155 N N . VAL B 1 118 ? -5.344 -14.328 -3.342 1 98.44 118 VAL B N 1
ATOM 2156 C CA . VAL B 1 118 ? -4.457 -15.422 -3.746 1 98.44 118 VAL B CA 1
ATOM 2157 C C . VAL B 1 118 ? -4.352 -16.438 -2.619 1 98.44 118 VAL B C 1
ATOM 2159 O O . VAL B 1 118 ? -4.508 -16.109 -1.444 1 98.44 118 VAL B O 1
ATOM 2162 N N . PRO B 1 119 ? -4.078 -17.703 -2.98 1 97.94 119 PRO B N 1
ATOM 2163 C CA . PRO B 1 119 ? -3.734 -18.641 -1.92 1 97.94 119 PRO B CA 1
ATOM 2164 C C . PRO B 1 119 ? -2.352 -18.391 -1.324 1 97.94 119 PRO B C 1
ATOM 2166 O O . PRO B 1 119 ? -1.385 -18.188 -2.062 1 97.94 119 PRO B O 1
ATOM 2169 N N . ARG B 1 120 ? -2.299 -18.484 -0.028 1 95.5 120 ARG B N 1
ATOM 2170 C CA . ARG B 1 120 ? -1.014 -18.312 0.642 1 95.5 120 ARG B CA 1
ATOM 2171 C C . ARG B 1 120 ? 0.015 -19.312 0.118 1 95.5 120 ARG B C 1
ATOM 2173 O O . ARG B 1 120 ? 1.182 -18.969 -0.075 1 95.5 120 ARG B O 1
ATOM 2180 N N . VAL B 1 121 ? -0.384 -20.5 -0.22 1 95.06 121 VAL B N 1
ATOM 2181 C CA . VAL B 1 121 ? 0.495 -21.594 -0.593 1 95.06 121 VAL B CA 1
ATOM 2182 C C . VAL B 1 121 ? 1.051 -21.359 -1.996 1 95.06 121 VAL B C 1
ATOM 2184 O O . VAL B 1 121 ? 2.021 -22 -2.4 1 95.06 121 VAL B O 1
ATOM 2187 N N . LEU B 1 122 ? 0.401 -20.5 -2.787 1 95.19 122 LEU B N 1
ATOM 2188 C CA . LEU B 1 122 ? 0.818 -20.25 -4.164 1 95.19 122 LEU B CA 1
ATOM 2189 C C . LEU B 1 122 ? 2.264 -19.766 -4.219 1 95.19 122 LEU B C 1
ATOM 2191 O O . LEU B 1 122 ? 3.072 -20.297 -4.984 1 95.19 122 LEU B O 1
ATOM 2195 N N . GLY B 1 123 ? 2.59 -18.75 -3.459 1 91.44 123 GLY B N 1
ATOM 2196 C CA . GLY B 1 123 ? 3.955 -18.25 -3.406 1 91.44 123 GLY B CA 1
ATOM 2197 C C . GLY B 1 123 ? 4.969 -19.328 -3.049 1 91.44 123 GLY B C 1
ATOM 2198 O O . GLY B 1 123 ? 6.051 -19.391 -3.637 1 91.44 123 GLY B O 1
ATOM 2199 N N . GLU B 1 124 ? 4.59 -20.156 -2.125 1 90.44 124 GLU B N 1
ATOM 2200 C CA . GLU B 1 124 ? 5.465 -21.234 -1.694 1 90.44 124 GLU B CA 1
ATOM 2201 C C . GLU B 1 124 ? 5.727 -22.219 -2.832 1 90.44 124 GLU B C 1
ATOM 2203 O O . GLU B 1 124 ? 6.855 -22.672 -3.018 1 90.44 124 GLU B O 1
ATOM 2208 N N . MET B 1 125 ? 4.707 -22.516 -3.514 1 94.88 125 MET B N 1
ATOM 2209 C CA . MET B 1 125 ? 4.812 -23.484 -4.594 1 94.88 125 MET B CA 1
ATOM 2210 C C . MET B 1 125 ? 5.652 -22.938 -5.742 1 94.88 125 MET B C 1
ATOM 2212 O O . MET B 1 125 ? 6.457 -23.672 -6.328 1 94.88 125 MET B O 1
ATOM 2216 N N . ILE B 1 126 ? 5.508 -21.703 -6.055 1 92.94 126 ILE B N 1
ATOM 2217 C CA . ILE B 1 126 ? 6.238 -21.094 -7.156 1 92.94 126 ILE B CA 1
ATOM 2218 C C . ILE B 1 126 ? 7.719 -20.969 -6.797 1 92.94 126 ILE B C 1
ATOM 2220 O O . ILE B 1 126 ? 8.586 -21.047 -7.676 1 92.94 126 ILE B O 1
ATOM 2224 N N . SER B 1 127 ? 7.957 -20.875 -5.492 1 90.38 127 SER B N 1
ATOM 2225 C CA . SER B 1 127 ? 9.336 -20.719 -5.023 1 90.38 127 SER B CA 1
ATOM 2226 C C . SER B 1 127 ? 9.977 -22.078 -4.754 1 90.38 127 SER B C 1
ATOM 2228 O O . SER B 1 127 ? 11.078 -22.156 -4.207 1 90.38 127 SER B O 1
ATOM 2230 N N . ASP B 1 128 ? 9.328 -23.109 -5.055 1 91.94 128 ASP B N 1
ATOM 2231 C CA . ASP B 1 128 ? 9.852 -24.453 -4.848 1 91.94 128 ASP B CA 1
ATOM 2232 C C . ASP B 1 128 ? 11.211 -24.625 -5.512 1 91.94 128 ASP B C 1
ATOM 2234 O O . ASP B 1 128 ? 11.43 -24.156 -6.629 1 91.94 128 ASP B O 1
ATOM 2238 N N . ALA B 1 129 ? 12.109 -25.344 -4.828 1 90.94 129 ALA B N 1
ATOM 2239 C CA . ALA B 1 129 ? 13.445 -25.594 -5.348 1 90.94 129 ALA B CA 1
ATOM 2240 C C . ALA B 1 129 ? 13.398 -26.484 -6.594 1 90.94 129 ALA B C 1
ATOM 2242 O O . ALA B 1 129 ? 14.273 -26.391 -7.457 1 90.94 129 ALA B O 1
ATOM 2243 N N . ASN B 1 130 ? 12.492 -27.422 -6.602 1 93.75 130 ASN B N 1
ATOM 2244 C CA . ASN B 1 130 ? 12.242 -28.172 -7.832 1 93.75 130 ASN B CA 1
ATOM 2245 C C . ASN B 1 130 ? 11.594 -27.297 -8.898 1 93.75 130 ASN B C 1
ATOM 2247 O O . ASN B 1 130 ? 10.383 -27.078 -8.867 1 93.75 130 ASN B O 1
ATOM 2251 N N . ARG B 1 131 ? 12.328 -26.906 -9.852 1 91.25 131 ARG B N 1
ATOM 2252 C CA . ARG B 1 131 ? 11.922 -25.875 -10.805 1 91.25 131 ARG B CA 1
ATOM 2253 C C . ARG B 1 131 ? 10.859 -26.422 -11.766 1 91.25 131 ARG B C 1
ATOM 2255 O O . ARG B 1 131 ? 10.055 -25.656 -12.297 1 91.25 131 ARG B O 1
ATOM 2262 N N . GLU B 1 132 ? 10.859 -27.672 -11.992 1 93.69 132 GLU B N 1
ATOM 2263 C CA . GLU B 1 132 ? 9.812 -28.25 -12.82 1 93.69 132 GLU B CA 1
ATOM 2264 C C . GLU B 1 132 ? 8.453 -28.172 -12.141 1 93.69 132 GLU B C 1
ATOM 2266 O O . GLU B 1 132 ? 7.445 -27.875 -12.781 1 93.69 132 GLU B O 1
ATOM 2271 N N . ARG B 1 133 ? 8.375 -28.453 -10.852 1 95.12 133 ARG B N 1
ATOM 2272 C CA . ARG B 1 133 ? 7.156 -28.297 -10.07 1 95.12 133 ARG B CA 1
ATOM 2273 C C . ARG B 1 133 ? 6.68 -26.859 -10.078 1 95.12 133 ARG B C 1
ATOM 2275 O O . ARG B 1 133 ? 5.496 -26.578 -10.297 1 95.12 133 ARG B O 1
ATOM 2282 N N . ALA B 1 134 ? 7.598 -25.953 -9.852 1 94.38 134 ALA B N 1
ATOM 2283 C CA . ALA B 1 134 ? 7.281 -24.516 -9.852 1 94.38 134 ALA B CA 1
ATOM 2284 C C . ALA B 1 134 ? 6.727 -24.078 -11.203 1 94.38 134 ALA B C 1
ATOM 2286 O O . ALA B 1 134 ? 5.781 -23.297 -11.266 1 94.38 134 ALA B O 1
ATOM 2287 N N . LYS B 1 135 ? 7.324 -24.625 -12.266 1 95 135 LYS B N 1
ATOM 2288 C CA . LYS B 1 135 ? 6.875 -24.312 -13.617 1 95 135 LYS B CA 1
ATOM 2289 C C . LYS B 1 135 ? 5.438 -24.766 -13.844 1 95 135 LYS B C 1
ATOM 2291 O O . LYS B 1 135 ? 4.617 -24.031 -14.375 1 95 135 LYS B O 1
ATOM 2296 N N . ARG B 1 136 ? 5.105 -25.922 -13.43 1 96.31 136 ARG B N 1
ATOM 2297 C CA . ARG B 1 136 ? 3.756 -26.469 -13.594 1 96.31 136 ARG B CA 1
ATOM 2298 C C . ARG B 1 136 ? 2.738 -25.625 -12.828 1 96.31 136 ARG B C 1
ATOM 2300 O O . ARG B 1 136 ? 1.645 -25.359 -13.328 1 96.31 136 ARG B O 1
ATOM 2307 N N . VAL B 1 137 ? 3.104 -25.266 -11.625 1 96.62 137 VAL B N 1
ATOM 2308 C CA . VAL B 1 137 ? 2.215 -24.438 -10.805 1 96.62 137 VAL B CA 1
ATOM 2309 C C . VAL B 1 137 ? 1.994 -23.094 -11.484 1 96.62 137 VAL B C 1
ATOM 2311 O O . VAL B 1 137 ? 0.867 -22.594 -11.547 1 96.62 137 VAL B O 1
ATOM 2314 N N . THR B 1 138 ? 3.074 -22.547 -11.992 1 95.5 138 THR B N 1
ATOM 2315 C CA . THR B 1 138 ? 2.98 -21.266 -12.672 1 95.5 138 THR B CA 1
ATOM 2316 C C . THR B 1 138 ? 2.049 -21.359 -13.875 1 95.5 138 THR B C 1
ATOM 2318 O O . THR B 1 138 ? 1.185 -20.5 -14.07 1 95.5 138 THR B O 1
ATOM 2321 N N . GLU B 1 139 ? 2.225 -22.344 -14.633 1 95.38 139 GLU B N 1
ATOM 2322 C CA . GLU B 1 139 ? 1.376 -22.531 -15.805 1 95.38 139 GLU B CA 1
ATOM 2323 C C . GLU B 1 139 ? -0.086 -22.719 -15.406 1 95.38 139 GLU B C 1
ATOM 2325 O O . GLU B 1 139 ? -0.984 -22.188 -16.062 1 95.38 139 GLU B O 1
ATOM 2330 N N . ALA B 1 140 ? -0.346 -23.484 -14.352 1 96.62 140 ALA B N 1
ATOM 2331 C CA . ALA B 1 140 ? -1.703 -23.641 -13.836 1 96.62 140 ALA B CA 1
ATOM 2332 C C . ALA B 1 140 ? -2.283 -22.297 -13.391 1 96.62 140 ALA B C 1
ATOM 2334 O O . ALA B 1 140 ? -3.449 -22 -13.664 1 96.62 140 ALA B O 1
ATOM 2335 N N . MET B 1 141 ? -1.495 -21.562 -12.633 1 96.81 141 MET B N 1
ATOM 2336 C CA . MET B 1 141 ? -1.903 -20.234 -12.188 1 96.81 141 MET B CA 1
ATOM 2337 C C . MET B 1 141 ? -2.332 -19.375 -13.359 1 96.81 141 MET B C 1
ATOM 2339 O O . MET B 1 141 ? -3.375 -18.719 -13.312 1 96.81 141 MET B O 1
ATOM 2343 N N . LEU B 1 142 ? -1.523 -19.344 -14.453 1 94.94 142 LEU B N 1
ATOM 2344 C CA . LEU B 1 142 ? -1.748 -18.484 -15.609 1 94.94 142 LEU B CA 1
ATOM 2345 C C . LEU B 1 142 ? -3.062 -18.828 -16.297 1 94.94 142 LEU B C 1
ATOM 2347 O O . LEU B 1 142 ? -3.627 -18 -17.016 1 94.94 142 LEU B O 1
ATOM 2351 N N . ALA B 1 143 ? -3.572 -19.969 -16.031 1 95.56 143 ALA B N 1
ATOM 2352 C CA . ALA B 1 143 ? -4.789 -20.438 -16.688 1 95.56 143 ALA B CA 1
ATOM 2353 C C . ALA B 1 143 ? -6.023 -20.125 -15.852 1 95.56 143 ALA B C 1
ATOM 2355 O O . ALA B 1 143 ? -7.148 -20.422 -16.266 1 95.56 143 ALA B O 1
ATOM 2356 N N . MET B 1 144 ? -5.812 -19.516 -14.797 1 97.5 144 MET B N 1
ATOM 2357 C CA . MET B 1 144 ? -6.922 -19.328 -13.867 1 97.5 144 MET B CA 1
ATOM 2358 C C . MET B 1 144 ? -7.305 -17.859 -13.766 1 97.5 144 MET B C 1
ATOM 2360 O O . MET B 1 144 ? -6.445 -16.984 -13.867 1 97.5 144 MET B O 1
ATOM 2364 N N . VAL B 1 145 ? -8.57 -17.578 -13.57 1 97.94 145 VAL B N 1
ATOM 2365 C CA . VAL B 1 145 ? -9.055 -16.266 -13.148 1 97.94 145 VAL B CA 1
ATOM 2366 C C . VAL B 1 145 ? -9.141 -16.219 -11.625 1 97.94 145 VAL B C 1
ATOM 2368 O O . VAL B 1 145 ? -8.242 -15.688 -10.961 1 97.94 145 VAL B O 1
ATOM 2371 N N . LYS B 1 146 ? -10.164 -16.922 -11.047 1 98.5 146 LYS B N 1
ATOM 2372 C CA . LYS B 1 146 ? -10.141 -17.203 -9.617 1 98.5 146 LYS B CA 1
ATOM 2373 C C . LYS B 1 146 ? -9.344 -18.469 -9.32 1 98.5 146 LYS B C 1
ATOM 2375 O O . LYS B 1 146 ? -9.445 -19.453 -10.039 1 98.5 146 LYS B O 1
ATOM 2380 N N . PHE B 1 147 ? -8.664 -18.438 -8.25 1 98.5 147 PHE B N 1
ATOM 2381 C CA . PHE B 1 147 ? -7.773 -19.562 -7.973 1 98.5 147 PHE B CA 1
ATOM 2382 C C . PHE B 1 147 ? -8.555 -20.766 -7.445 1 98.5 147 PHE B C 1
ATOM 2384 O O . PHE B 1 147 ? -9.508 -20.594 -6.676 1 98.5 147 PHE B O 1
ATOM 2391 N N . ASP B 1 148 ? -8.211 -21.859 -7.906 1 98.5 148 ASP B N 1
ATOM 2392 C CA . ASP B 1 148 ? -8.578 -23.172 -7.375 1 98.5 148 ASP B CA 1
ATOM 2393 C C . ASP B 1 148 ? -7.387 -23.828 -6.68 1 98.5 148 ASP B C 1
ATOM 2395 O O . ASP B 1 148 ? -6.484 -24.359 -7.344 1 98.5 148 ASP B O 1
ATOM 2399 N N . ILE B 1 149 ? -7.402 -23.875 -5.383 1 98.12 149 ILE B N 1
ATOM 2400 C CA . ILE B 1 149 ? -6.238 -24.297 -4.602 1 98.12 149 ILE B CA 1
ATOM 2401 C C . ILE B 1 149 ? -5.938 -25.766 -4.863 1 98.12 149 ILE B C 1
ATOM 2403 O O . ILE B 1 149 ? -4.777 -26.156 -5.027 1 98.12 149 ILE B O 1
ATOM 2407 N N . ALA B 1 150 ? -6.973 -26.578 -4.875 1 97.88 150 ALA B N 1
ATOM 2408 C CA . ALA B 1 150 ? -6.781 -28.016 -5.133 1 97.88 150 ALA B CA 1
ATOM 2409 C C . ALA B 1 150 ? -6.121 -28.234 -6.488 1 97.88 150 ALA B C 1
ATOM 2411 O O . ALA B 1 150 ? -5.254 -29.109 -6.625 1 97.88 150 ALA B O 1
ATOM 2412 N N . ALA B 1 151 ? -6.531 -27.516 -7.5 1 97.75 151 ALA B N 1
ATOM 2413 C CA . ALA B 1 151 ? -5.941 -27.641 -8.828 1 97.75 151 ALA B CA 1
ATOM 2414 C C . ALA B 1 151 ? -4.469 -27.234 -8.812 1 97.75 151 ALA B C 1
ATOM 2416 O O . ALA B 1 151 ? -3.645 -27.875 -9.484 1 97.75 151 ALA B O 1
ATOM 2417 N N . LEU B 1 152 ? -4.102 -26.172 -8.102 1 97.75 152 LEU B N 1
ATOM 2418 C CA . LEU B 1 152 ? -2.711 -25.75 -7.973 1 97.75 152 LEU B CA 1
ATOM 2419 C C . LEU B 1 152 ? -1.878 -26.828 -7.285 1 97.75 152 LEU B C 1
ATOM 2421 O O . LEU B 1 152 ? -0.759 -27.125 -7.711 1 97.75 152 LEU B O 1
ATOM 2425 N N . GLU B 1 153 ? -2.469 -27.406 -6.195 1 96.88 153 GLU B N 1
ATOM 2426 C CA . GLU B 1 153 ? -1.77 -28.469 -5.461 1 96.88 153 GLU B CA 1
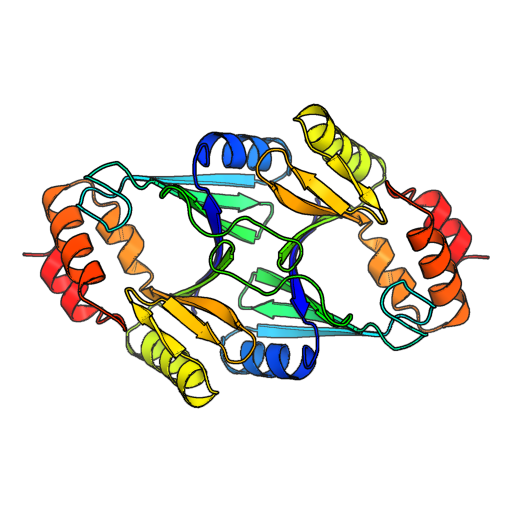ATOM 2427 C C . GLU B 1 153 ? -1.541 -29.688 -6.34 1 96.88 153 GLU B C 1
ATOM 2429 O O . GLU B 1 153 ? -0.486 -30.328 -6.27 1 96.88 153 GLU B O 1
ATOM 2434 N N . ARG B 1 154 ? -2.531 -30.031 -7.145 1 97.12 154 ARG B N 1
ATOM 2435 C CA . ARG B 1 154 ? -2.385 -31.156 -8.078 1 97.12 154 ARG B CA 1
ATOM 2436 C C . ARG B 1 154 ? -1.266 -30.891 -9.078 1 97.12 154 ARG B C 1
ATOM 2438 O O . ARG B 1 154 ? -0.473 -31.781 -9.383 1 97.12 154 ARG B O 1
ATOM 2445 N N . ALA B 1 155 ? -1.218 -29.641 -9.602 1 96.25 155 ALA B N 1
ATOM 2446 C CA . ALA B 1 155 ? -0.157 -29.266 -10.531 1 96.25 155 ALA B CA 1
ATOM 2447 C C . ALA B 1 155 ? 1.216 -29.375 -9.875 1 96.25 155 ALA B C 1
ATOM 2449 O O . ALA B 1 155 ? 2.188 -29.781 -10.516 1 96.25 155 ALA B O 1
ATOM 2450 N N . HIS B 1 156 ? 1.29 -29.047 -8.602 1 95.31 156 HIS B N 1
ATOM 2451 C CA . HIS B 1 156 ? 2.545 -29.078 -7.859 1 95.31 156 HIS B CA 1
ATOM 2452 C C . HIS B 1 156 ? 3.025 -30.5 -7.645 1 95.31 156 HIS B C 1
ATOM 2454 O O . HIS B 1 156 ? 4.23 -30.766 -7.668 1 95.31 156 HIS B O 1
ATOM 2460 N N . ARG B 1 157 ? 2.115 -31.438 -7.48 1 92.69 157 ARG B N 1
ATOM 2461 C CA . ARG B 1 157 ? 2.441 -32.812 -7.145 1 92.69 157 ARG B CA 1
ATOM 2462 C C . ARG B 1 157 ? 2.652 -33.656 -8.406 1 92.69 157 ARG B C 1
ATOM 2464 O O . ARG B 1 157 ? 3.201 -34.75 -8.344 1 92.69 157 ARG B O 1
ATOM 2471 N N . SER B 1 158 ? 2.201 -33.219 -9.477 1 87.69 158 SER B N 1
ATOM 2472 C CA . SER B 1 158 ? 2.301 -33.969 -10.719 1 87.69 158 SER B CA 1
ATOM 2473 C C . SER B 1 158 ? 3.74 -34.031 -11.211 1 87.69 158 SER B C 1
ATOM 2475 O O . SER B 1 158 ? 4.527 -33.125 -10.969 1 87.69 158 SER B O 1
#

pLDDT: mean 96.29, std 2.95, range [87.69, 98.88]